Protein 4BZP (pdb70)

Organism: Mycobacterium tuberculosis (strain ATCC 25177 / H37Ra) (NCBI:txid419947)

B-factor: mean 14.11, std 8.34, range [4.04, 55.71]

InterPro domains:
  IPR000795 Translational (tr)-type GTP-binding domain [PF00009] (5-188)
  IPR000795 Translational (tr)-type GTP-binding domain [PR00315] (6-19)
  IPR000795 Translational (tr)-type GTP-binding domain [PR00315] (65-73)
  IPR000795 Translational (tr)-type GTP-binding domain [PR00315] (85-95)
  IPR000795 Translational (tr)-type GTP-binding domain [PR00315] (101-112)
  IPR000795 Translational (tr)-type GTP-binding domain [PR00315] (138-147)
  IPR000795 Translational (tr)-type GTP-binding domain [PS51722] (2-217)
  IPR002891 APS kinase [MF_00065] (441-614)
  IPR002891 APS kinase [TIGR00455] (441-609)
  IPR009000 Translation protein, beta-barrel domain superfamily [SSF50447] (220-308)
  IPR009001 Translation elongation factor EF1A/initiation factor IF2gamma, C-terminal [SSF50465] (311-415)
  IPR011779 Sulphate adenylyltransferase, large subunit [MF_00062] (1-443)
  IPR011779 Sulphate adenylyltransferase, large subunit [TIGR02034] (5-414)
  IPR027417 P-loop containing nucleoside triphosphate hydrolase [G3DSA:3.40.50.300] (2-214)
  IPR027417 P-loop containing nucleoside triphosphate hydrolase [G3DSA:3.40.50.300] (418-614)
  IPR027417 P-loop containing nucleoside triphosphate hydrolase [SSF52540] (4-204)
  IPR027417 P-loop containing nucleoside triphosphate hydrolase [SSF52540] (440-612)
  IPR031157 Tr-type G domain, conserved site [PS00301] (58-73)
  IPR041757 Sulfate adenylyltransferase subunit CysN, GTP-binding domain [cd04166] (6-212)
  IPR044138 Sulfate adenylyltransferase subunit CysN, Domain II [cd03695] (221-304)

Solvent-accessible surface area: 16723 Å² total; per-residue (Å²): 142,120,143,10,61,0,0,0,0,0,0,19,17,19,3,16,14,46,48,0,0,82,33,0,26,120,39,8,80,152,119,72,77,44,7,47,20,2,37,8,101,103,13,30,156,12,5,0,60,74,24,31,133,62,98,74,38,66,25,34,16,14,61,4,0,1,33,2,0,15,20,0,0,70,23,21,9,13,0,0,1,13,19,54,2,28,53,50,108,29,10,62,84,2,92,120,26,0,70,107,43,45,6,77,15,30,18,0,4,2,26,7,71,56,154,57,0,50,197,106,30,96,152,29,63,2,64,104,11,135,69,52,122,49,85,98,17,9,27,56,70,20,84,38,81,115,6,172,132,26,65,31,99,2,45,50,114,110,55,86,75,61,12,0,73,56,0,2,76,33,14,124,136,135,122,141,10,61,0,0,0,0,0,0,21,18,18,6,18,15,51,54,1,0,66,32,0,32,119,49,5,78,152,111,71,72,50,8,44,12,2,31,8,102,96,18,31,154,13,6,0,60,76,24,31,131,62,102,75,39,60,39,35,15,12,59,4,1,1,32,2,0,14,22,0,0,69,17,20,15,14,0,0,0,13,19,54,2,21,60,51,118,18,10,64,93,2,88,120,26,0,68,107,42,44,6,76,15,29,18,0,5,5,14,6,69,60,146,49,0,55,216,109,32,104,169,25,67,2,63,85,17,123,73,60,117,47,91,109,17,9,27,58,91,15,94,34,81,139,15,191,128,37,63,32,127,2,34,54,103,124,52,86,74,87,15,0,67,58,0,0,78,34,13,108,130

Sequence (346 aa):
PPRGKTVWFFTGLSGSGKSSSVAMMLVERRKLLEKGISSAYVLDGDNLRHGLNADLGFSMADRAENLRRLSHVATTLLLADCGHLVLVPAISSPLAEEHHRRALARKVHADAGIDFFEEVFCDTPLQQDCERRDPKGLYAKARAGEITHFTGIDSPYQRPKNPDLRRLTPDRRSIDEQQAQEEVIDLLESPPRGKTVWFFTGLSGSGKSSSSVAMMLVERRKLLEKGISSAYVLDGDNLRHGLNADLGFSMADRAENLRRLLSHVATTLLLADCGHLVLVPAISSPLAEEHHRRALARKVHADAGIDFFEEVFCDTPLQDCERRDPKKGLYAKARAGEITHFTGIDSPYQRPKNNPDLRLTPDRSIDEQAQEVIDLLES

Nearest PDB structures (foldseek):
  4bzx-assembly2_B  TM=9.838E-01  e=1.392E-32  Mycobacterium tuberculosis
  8i1n-assembly1_B  TM=9.711E-01  e=1.679E-21  Homo sapiens
  2ofx-assembly1_B  TM=9.666E-01  e=1.905E-21  Homo sapiens
  8i1m-assembly1_A-2  TM=9.660E-01  e=7.617E-21  Homo sapiens
  1xjq-assembly1_B  TM=9.766E-01  e=1.840E-20  Homo sapiens

Foldseek 3Di:
DDFAAEEAEAAAQQLCQVVLLVVLCVVCVVVVQAEDEQELVVCCVPVVVVADDDPVSVLVSLLVSLVVVLVVRRVRYHYRYRDNQQDPVSVVNSVVSQVVSVHHYFYEYSDEDPVVSLVPCVPCPNVCVVVVNDPCRDPPHPDRDGDPDGLYYHYPVDDSVRVSVVVVVSVVD/DPFAAEEAEAEAQQLCQVVLQVVLCVVCVVVVAAEDEDELVVCCVPVVVVADDDPVSVLVSLLVSLVVQLVVRRVRYYYRYRDNPQDPVSVVNSVVSNVVSVHHYFYEYSDEDPVVSLVPCVPCPNVCVVVVNDPCHEPPHPDGDDDPDGLYYHYPVDDSVVSNVVVVVSVVD

CATH classification: 3.40.50.300

Structure (mmCIF, N/CA/C/O backbone):
data_4BZP
#
_entry.id   4BZP
#
_cell.length_a   43.630
_cell.length_b   66.330
_cell.length_c   61.760
_cell.angle_alpha   90.00
_cell.angle_beta   103.59
_cell.angle_gamma   90.00
#
_symmetry.space_group_name_H-M   'P 1 21 1'
#
loop_
_entity.id
_entity.type
_entity.pdbx_description
1 polymer 'BIFUNCTIONAL ENZYME CYSN/CYSC'
2 non-polymer "ADENOSINE-5'-DIPHOSPHATE"
3 non-polymer 1,2-ETHANEDIOL
4 water water
#
loop_
_atom_site.group_PDB
_atom_site.id
_atom_site.type_symbol
_atom_site.label_atom_id
_atom_site.label_alt_id
_atom_site.label_comp_id
_atom_site.label_asym_id
_atom_site.label_entity_id
_atom_site.label_seq_id
_atom_site.pdbx_PDB_ins_code
_atom_site.Cartn_x
_atom_site.Cartn_y
_atom_site.Cartn_z
_atom_site.occupancy
_atom_site.B_iso_or_equiv
_atom_site.auth_seq_id
_atom_site.auth_comp_id
_atom_site.auth_asym_id
_atom_site.auth_atom_id
_atom_site.pdbx_PDB_model_num
ATOM 1 N N . PRO A 1 2 ? 11.718 -13.454 -4.112 1.00 42.38 440 PRO A N 1
ATOM 2 C CA . PRO A 1 2 ? 12.327 -13.112 -2.825 1.00 39.82 440 PRO A CA 1
ATOM 3 C C . PRO A 1 2 ? 11.709 -13.894 -1.666 1.00 36.93 440 PRO A C 1
ATOM 4 O O . PRO A 1 2 ? 10.528 -14.257 -1.734 1.00 39.11 440 PRO A O 1
ATOM 8 N N . PRO A 1 3 ? 12.496 -14.151 -0.612 1.00 32.40 441 PRO A N 1
ATOM 9 C CA . PRO A 1 3 ? 11.975 -14.877 0.550 1.00 28.99 441 PRO A CA 1
ATOM 10 C C . PRO A 1 3 ? 10.726 -14.209 1.188 1.00 25.38 441 PRO A C 1
ATOM 11 O O . PRO A 1 3 ? 10.604 -12.982 1.161 1.00 21.41 441 PRO A O 1
ATOM 15 N N . ARG A 1 4 ? 9.825 -15.037 1.710 1.00 21.29 442 ARG A N 1
ATOM 16 C CA . ARG A 1 4 ? 8.708 -14.569 2.525 1.00 20.38 442 ARG A CA 1
ATOM 17 C C . ARG A 1 4 ? 9.167 -13.687 3.671 1.00 17.41 442 ARG A C 1
ATOM 18 O O . ARG A 1 4 ? 10.200 -13.912 4.325 1.00 18.85 442 ARG A O 1
ATOM 26 N N . GLY A 1 5 ? 8.374 -12.643 3.884 1.00 12.87 443 GLY A N 1
ATOM 27 C CA . GLY A 1 5 ? 8.535 -11.778 5.030 1.00 10.78 443 GLY A CA 1
ATOM 28 C C . GLY A 1 5 ? 7.847 -12.366 6.272 1.00 9.90 443 GLY A C 1
ATOM 29 O O . GLY A 1 5 ? 7.537 -13.549 6.335 1.00 10.21 443 GLY A O 1
ATOM 30 N N . LYS A 1 6 ? 7.615 -11.510 7.214 1.00 8.71 444 LYS A N 1
ATOM 31 C CA . LYS A 1 6 ? 7.125 -11.878 8.531 1.00 8.33 444 LYS A CA 1
ATOM 32 C C . LYS A 1 6 ? 6.325 -10.717 9.026 1.00 7.54 444 LYS A C 1
ATOM 33 O O . LYS A 1 6 ? 6.471 -9.585 8.525 1.00 7.32 444 LYS A O 1
ATOM 39 N N . THR A 1 7 ? 5.530 -10.964 10.073 1.00 6.64 445 THR A N 1
ATOM 40 C CA . THR A 1 7 ? 4.737 -9.907 10.710 1.00 6.46 445 THR A CA 1
ATOM 41 C C . THR A 1 7 ? 5.007 -9.733 12.183 1.00 5.97 445 THR A C 1
ATOM 42 O O . THR A 1 7 ? 5.018 -10.707 12.937 1.00 6.04 445 THR A O 1
ATOM 46 N N . VAL A 1 8 ? 5.237 -8.480 12.593 1.00 5.64 446 VAL A N 1
ATOM 47 C CA . VAL A 1 8 ? 5.272 -8.100 13.977 1.00 6.27 446 VAL A CA 1
ATOM 48 C C . VAL A 1 8 ? 3.963 -7.410 14.321 1.00 5.79 446 VAL A C 1
ATOM 49 O O . VAL A 1 8 ? 3.660 -6.357 13.759 1.00 6.66 446 VAL A O 1
ATOM 53 N N . TRP A 1 9 ? 3.190 -7.989 15.221 1.00 5.88 447 TRP A N 1
ATOM 54 C CA . TRP A 1 9 ? 1.850 -7.532 15.602 1.00 6.11 447 TRP A CA 1
ATOM 55 C C . TRP A 1 9 ? 1.964 -6.945 16.977 1.00 6.22 447 TRP A C 1
ATOM 56 O O . TRP A 1 9 ? 2.123 -7.685 17.999 1.00 6.20 447 TRP A O 1
ATOM 67 N N A PHE A 1 10 ? 1.908 -5.628 17.080 0.50 5.84 448 PHE A N 1
ATOM 68 N N B PHE A 1 10 ? 1.982 -5.610 17.079 0.50 6.22 448 PHE A N 1
ATOM 69 C CA A PHE A 1 10 ? 1.925 -5.012 18.360 0.50 5.96 448 PHE A CA 1
ATOM 70 C CA B PHE A 1 10 ? 2.102 -4.935 18.352 0.50 6.65 448 PHE A CA 1
ATOM 71 C C A PHE A 1 10 ? 0.588 -5.137 19.060 0.50 6.25 448 PHE A C 1
ATOM 72 C C B PHE A 1 10 ? 0.698 -4.922 19.002 0.50 6.91 448 PHE A C 1
ATOM 73 O O A PHE A 1 10 ? -0.515 -5.452 18.513 0.50 6.37 448 PHE A O 1
ATOM 74 O O B PHE A 1 10 ? -0.357 -5.115 18.338 0.50 8.69 448 PHE A O 1
ATOM 89 N N . THR A 1 11 ? 0.669 -4.861 20.327 1.00 5.69 449 THR A N 1
ATOM 90 C CA . THR A 1 11 ? -0.569 -4.720 21.127 1.00 5.80 449 THR A CA 1
ATOM 91 C C . THR A 1 11 ? -0.205 -3.928 22.370 1.00 5.75 449 THR A C 1
ATOM 92 O O . THR A 1 11 ? 0.901 -4.029 22.881 1.00 5.83 449 THR A O 1
ATOM 96 N N . GLY A 1 12 ? -1.126 -3.115 22.834 1.00 4.97 450 GLY A N 1
ATOM 97 C CA . GLY A 1 12 ? -0.962 -2.293 24.017 1.00 5.03 450 GLY A CA 1
ATOM 98 C C . GLY A 1 12 ? -1.867 -1.091 23.980 1.00 4.86 450 GLY A C 1
ATOM 99 O O . GLY A 1 12 ? -2.388 -0.705 22.924 1.00 4.83 450 GLY A O 1
ATOM 100 N N . LEU A 1 13 ? -1.972 -0.428 25.124 1.00 5.49 451 LEU A N 1
ATOM 101 C CA . LEU A 1 13 ? -2.777 0.720 25.264 1.00 5.73 451 LEU A CA 1
ATOM 102 C C . LEU A 1 13 ? -2.406 1.854 24.320 1.00 5.58 451 LEU A C 1
ATOM 103 O O . LEU A 1 13 ? -1.270 1.968 23.867 1.00 5.13 451 LEU A O 1
ATOM 108 N N . SER A 1 14 ? -3.349 2.732 24.021 1.00 5.10 452 SER A N 1
ATOM 109 C CA . SER A 1 14 ? -3.034 3.978 23.335 1.00 5.44 452 SER A CA 1
ATOM 110 C C . SER A 1 14 ? -1.895 4.688 24.062 1.00 5.27 452 SER A C 1
ATOM 111 O O . SER A 1 14 ? -1.930 4.829 25.280 1.00 5.12 452 SER A O 1
ATOM 114 N N . GLY A 1 15 ? -0.866 5.074 23.327 1.00 5.32 453 GLY A N 1
ATOM 115 C CA . GLY A 1 15 ? 0.275 5.794 23.888 1.00 5.36 453 GLY A CA 1
ATOM 116 C C . GLY A 1 15 ? 1.309 4.908 24.550 1.00 5.19 453 GLY A C 1
ATOM 117 O O . GLY A 1 15 ? 2.236 5.453 25.151 1.00 5.63 453 GLY A O 1
ATOM 118 N N . SER A 1 16 ? 1.236 3.610 24.375 1.00 5.65 454 SER A N 1
ATOM 119 C CA . SER A 1 16 ? 2.230 2.712 24.943 1.00 6.07 454 SER A CA 1
ATOM 120 C C . SER A 1 16 ? 3.514 2.608 24.174 1.00 6.31 454 SER A C 1
ATOM 121 O O . SER A 1 16 ? 4.531 2.124 24.722 1.00 7.75 454 SER A O 1
ATOM 124 N N . GLY A 1 17 ? 3.500 3.103 22.938 1.00 6.13 455 GLY A N 1
ATOM 125 C CA . GLY A 1 17 ? 4.711 3.161 22.127 1.00 5.86 455 GLY A CA 1
ATOM 126 C C . GLY A 1 17 ? 4.720 2.312 20.886 1.00 6.02 455 GLY A C 1
ATOM 127 O O . GLY A 1 17 ? 5.765 2.159 20.265 1.00 5.99 455 GLY A O 1
ATOM 128 N N . LYS A 1 18 ? 3.610 1.703 20.500 1.00 5.19 456 LYS A N 1
ATOM 129 C CA . LYS A 1 18 ? 3.576 0.810 19.357 1.00 4.83 456 LYS A CA 1
ATOM 130 C C . LYS A 1 18 ? 4.028 1.454 18.068 1.00 5.03 456 LYS A C 1
ATOM 131 O O . LYS A 1 18 ? 4.896 0.902 17.367 1.00 5.59 456 LYS A O 1
ATOM 137 N N . SER A 1 19 ? 3.458 2.601 17.741 1.00 5.22 457 SER A N 1
ATOM 138 C CA A SER A 1 19 ? 3.826 3.256 16.484 0.50 5.13 457 SER A CA 1
ATOM 139 C CA B SER A 1 19 ? 3.818 3.279 16.495 0.50 5.69 457 SER A CA 1
ATOM 140 C C . SER A 1 19 ? 5.246 3.794 16.554 1.00 5.29 457 SER A C 1
ATOM 141 O O . SER A 1 19 ? 5.946 3.703 15.553 1.00 5.59 457 SER A O 1
ATOM 146 N N . SER A 1 20 ? 5.646 4.319 17.696 1.00 5.41 458 SER A N 1
ATOM 147 C CA . SER A 1 20 ? 7.026 4.846 17.785 1.00 5.97 458 SER A CA 1
ATOM 148 C C . SER A 1 20 ? 8.013 3.729 17.537 1.00 5.45 458 SER A C 1
ATOM 149 O O . SER A 1 20 ? 8.972 3.902 16.790 1.00 5.84 458 SER A O 1
ATOM 152 N N . VAL A 1 21 ? 7.815 2.564 18.155 1.00 5.24 459 VAL A N 1
ATOM 153 C CA . VAL A 1 21 ? 8.692 1.444 17.931 1.00 5.32 459 VAL A CA 1
ATOM 154 C C . VAL A 1 21 ? 8.615 0.929 16.514 1.00 5.39 459 VAL A C 1
ATOM 155 O O . VAL A 1 21 ? 9.613 0.689 15.850 1.00 5.57 459 VAL A O 1
ATOM 159 N N . ALA A 1 22 ? 7.417 0.756 15.986 1.00 5.22 460 ALA A N 1
ATOM 160 C CA . ALA A 1 22 ? 7.237 0.249 14.636 1.00 5.76 460 ALA A CA 1
ATOM 161 C C . ALA A 1 22 ? 7.955 1.118 13.625 1.00 6.14 460 ALA A C 1
ATOM 162 O O . ALA A 1 22 ? 8.623 0.602 12.747 1.00 6.67 460 ALA A O 1
ATOM 164 N N . MET A 1 23 ? 7.778 2.430 13.741 1.00 6.59 461 MET A N 1
ATOM 165 C CA A MET A 1 23 ? 8.372 3.369 12.782 0.50 7.11 461 MET A CA 1
ATOM 166 C CA B MET A 1 23 ? 8.379 3.355 12.772 0.50 7.14 461 MET A CA 1
ATOM 167 C C . MET A 1 23 ? 9.893 3.317 12.838 1.00 6.90 461 MET A C 1
ATOM 168 O O . MET A 1 23 ? 10.530 3.423 11.807 1.00 6.79 461 MET A O 1
ATOM 177 N N . LEU A 1 24 ? 10.462 3.193 14.039 1.00 6.23 462 LEU A N 1
ATOM 178 C CA . LEU A 1 24 ? 11.906 3.169 14.159 1.00 6.76 462 LEU A CA 1
ATOM 179 C C . LEU A 1 24 ? 12.466 1.852 13.671 1.00 6.82 462 LEU A C 1
ATOM 180 O O . LEU A 1 24 ? 13.502 1.801 13.009 1.00 6.75 462 LEU A O 1
ATOM 185 N N . VAL A 1 25 ? 11.795 0.744 13.930 1.00 6.49 463 VAL A N 1
ATOM 186 C CA . VAL A 1 25 ? 12.197 -0.526 13.347 1.00 6.37 463 VAL A CA 1
ATOM 187 C C . VAL A 1 25 ? 12.151 -0.444 11.827 1.00 7.00 463 VAL A C 1
ATOM 188 O O . VAL A 1 25 ? 13.088 -0.884 11.160 1.00 7.84 463 VAL A O 1
ATOM 192 N N . GLU A 1 26 ? 11.108 0.148 11.285 1.00 7.15 464 GLU A N 1
ATOM 193 C CA . GLU A 1 26 ? 11.039 0.292 9.823 1.00 7.96 464 GLU A CA 1
ATOM 194 C C . GLU A 1 26 ? 12.254 1.050 9.321 1.00 9.23 464 GLU A C 1
ATOM 195 O O . GLU A 1 26 ? 12.854 0.606 8.340 1.00 9.05 464 GLU A O 1
ATOM 201 N N . ARG A 1 27 ? 12.590 2.171 9.939 1.00 9.41 465 ARG A N 1
ATOM 202 C CA A ARG A 1 27 ? 13.741 2.968 9.491 0.50 10.05 465 ARG A CA 1
ATOM 203 C CA B ARG A 1 27 ? 13.749 2.945 9.470 0.50 10.48 465 ARG A CA 1
ATOM 204 C C . ARG A 1 27 ? 15.014 2.166 9.604 1.00 10.43 465 ARG A C 1
ATOM 205 O O . ARG A 1 27 ? 15.855 2.190 8.670 1.00 11.76 465 ARG A O 1
ATOM 220 N N . LYS A 1 28 ? 15.224 1.508 10.743 1.00 9.08 466 LYS A N 1
ATOM 221 C CA . LYS A 1 28 ? 16.463 0.725 10.940 1.00 9.75 466 LYS A CA 1
ATOM 222 C C . LYS A 1 28 ? 16.612 -0.329 9.871 1.00 10.98 466 LYS A C 1
ATOM 223 O O . LYS A 1 28 ? 17.721 -0.552 9.344 1.00 12.41 466 LYS A O 1
ATOM 229 N N . LEU A 1 29 ? 15.534 -1.003 9.503 1.00 10.51 467 LEU A N 1
ATOM 230 C CA . LEU A 1 29 ? 15.565 -2.056 8.484 1.00 11.36 467 LEU A CA 1
ATOM 231 C C . LEU A 1 29 ? 15.736 -1.486 7.084 1.00 12.95 467 LEU A C 1
ATOM 232 O O . LEU A 1 29 ? 16.525 -2.024 6.284 1.00 14.17 467 LEU A O 1
ATOM 237 N N . LEU A 1 30 ? 15.044 -0.421 6.771 1.00 14.27 468 LEU A N 1
ATOM 238 C CA . LEU A 1 30 ? 15.184 0.231 5.449 1.00 16.70 468 LEU A CA 1
ATOM 239 C C . LEU A 1 30 ? 16.601 0.778 5.281 1.00 19.00 468 LEU A C 1
ATOM 240 O O . LEU A 1 30 ? 17.139 0.664 4.147 1.00 20.67 468 LEU A O 1
ATOM 245 N N . GLU A 1 31 ? 17.254 1.267 6.346 1.00 19.49 469 GLU A N 1
ATOM 246 C CA . GLU A 1 31 ? 18.681 1.689 6.275 1.00 21.12 469 GLU A CA 1
ATOM 247 C C . GLU A 1 31 ? 19.581 0.524 5.793 1.00 20.97 469 GLU A C 1
ATOM 248 O O . GLU A 1 31 ? 20.635 0.768 5.162 1.00 24.18 469 GLU A O 1
ATOM 254 N N . LYS A 1 32 ? 19.230 -0.708 6.124 1.00 19.73 470 LYS A N 1
ATOM 255 C CA . LYS A 1 32 ? 19.951 -1.931 5.697 1.00 20.84 470 LYS A CA 1
ATOM 256 C C . LYS A 1 32 ? 19.438 -2.535 4.379 1.00 19.35 470 LYS A C 1
ATOM 257 O O . LYS A 1 32 ? 19.853 -3.614 4.010 1.00 26.01 470 LYS A O 1
ATOM 263 N N . GLY A 1 33 ? 18.520 -1.850 3.723 1.00 19.30 471 GLY A N 1
ATOM 264 C CA . GLY A 1 33 ? 17.954 -2.360 2.453 1.00 18.66 471 GLY A CA 1
ATOM 265 C C . GLY A 1 33 ? 16.961 -3.509 2.657 1.00 19.58 471 GLY A C 1
ATOM 266 O O . GLY A 1 33 ? 16.698 -4.282 1.717 1.00 19.12 471 GLY A O 1
ATOM 267 N N . ILE A 1 34 ? 16.388 -3.666 3.870 1.00 15.80 472 ILE A N 1
ATOM 268 C CA . ILE A 1 34 ? 15.446 -4.746 4.142 1.00 15.16 472 ILE A CA 1
ATOM 269 C C . ILE A 1 34 ? 14.083 -4.089 4.029 1.00 13.51 472 ILE A C 1
ATOM 270 O O . ILE A 1 34 ? 13.857 -3.024 4.612 1.00 14.12 472 ILE A O 1
ATOM 275 N N A SER A 1 35 ? 13.209 -4.716 3.265 0.50 13.05 473 SER A N 1
ATOM 276 N N B SER A 1 35 ? 13.168 -4.729 3.296 0.50 13.30 473 SER A N 1
ATOM 277 C CA A SER A 1 35 ? 11.919 -4.171 2.992 0.50 12.43 473 SER A CA 1
ATOM 278 C CA B SER A 1 35 ? 11.851 -4.174 2.923 0.50 12.73 473 SER A CA 1
ATOM 279 C C A SER A 1 35 ? 11.112 -4.330 4.280 0.50 11.75 473 SER A C 1
ATOM 280 C C B SER A 1 35 ? 10.722 -4.189 3.985 0.50 12.25 473 SER A C 1
ATOM 281 O O A SER A 1 35 ? 10.996 -5.423 4.804 0.50 9.90 473 SER A O 1
ATOM 282 O O B SER A 1 35 ? 9.776 -4.961 3.918 0.50 12.08 473 SER A O 1
ATOM 287 N N . ALA A 1 36 ? 10.732 -3.207 4.838 1.00 12.36 474 ALA A N 1
ATOM 288 C CA . ALA A 1 36 ? 9.808 -3.175 5.982 1.00 11.15 474 ALA A CA 1
ATOM 289 C C . ALA A 1 36 ? 8.707 -2.221 5.670 1.00 11.42 474 ALA A C 1
ATOM 290 O O . ALA A 1 36 ? 8.888 -1.284 4.869 1.00 12.76 474 ALA A O 1
ATOM 292 N N . TYR A 1 37 ? 7.561 -2.433 6.302 1.00 9.65 475 TYR A N 1
ATOM 293 C CA . TYR A 1 37 ? 6.395 -1.624 6.050 1.00 10.04 475 TYR A CA 1
ATOM 294 C C . TYR A 1 37 ? 5.534 -1.561 7.275 1.00 8.59 475 TYR A C 1
ATOM 295 O O . TYR A 1 37 ? 5.175 -2.597 7.822 1.00 8.30 475 TYR A O 1
ATOM 304 N N . VAL A 1 38 ? 5.175 -0.350 7.657 1.00 7.42 476 VAL A N 1
ATOM 305 C CA . VAL A 1 38 ? 4.290 -0.118 8.794 1.00 7.36 476 VAL A CA 1
ATOM 306 C C . VAL A 1 38 ? 2.882 -0.059 8.284 1.00 8.37 476 VAL A C 1
ATOM 307 O O . VAL A 1 38 ? 2.528 0.845 7.498 1.00 9.56 476 VAL A O 1
ATOM 311 N N . LEU A 1 39 ? 2.080 -1.040 8.665 1.00 8.62 477 LEU A N 1
ATOM 312 C CA . LEU A 1 39 ? 0.702 -1.180 8.270 1.00 8.85 477 LEU A CA 1
ATOM 313 C C . LEU A 1 39 ? -0.183 -0.707 9.400 1.00 10.46 477 LEU A C 1
ATOM 314 O O . LEU A 1 39 ? -0.368 -1.401 10.413 1.00 11.97 477 LEU A O 1
ATOM 319 N N . ASP A 1 40 ? -0.685 0.503 9.218 1.00 14.67 478 ASP A N 1
ATOM 320 C CA . ASP A 1 40 ? -1.446 1.163 10.296 1.00 17.41 478 ASP A CA 1
ATOM 321 C C . ASP A 1 40 ? -2.905 1.265 9.831 1.00 17.11 478 ASP A C 1
ATOM 322 O O . ASP A 1 40 ? -3.207 1.831 8.774 1.00 17.19 478 ASP A O 1
ATOM 327 N N . GLY A 1 41 ? -3.761 0.678 10.642 1.00 17.13 479 GLY A N 1
ATOM 328 C CA . GLY A 1 41 ? -5.211 0.701 10.411 1.00 17.97 479 GLY A CA 1
ATOM 329 C C . GLY A 1 41 ? -5.782 2.104 10.242 1.00 19.49 479 GLY A C 1
ATOM 330 O O . GLY A 1 41 ? -6.748 2.303 9.497 1.00 18.92 479 GLY A O 1
ATOM 331 N N . ASP A 1 42 ? -5.225 3.093 10.928 1.00 20.60 480 ASP A N 1
ATOM 332 C CA . ASP A 1 42 ? -5.758 4.449 10.788 1.00 22.70 480 ASP A CA 1
ATOM 333 C C . ASP A 1 42 ? -5.635 4.912 9.335 1.00 23.23 480 ASP A C 1
ATOM 334 O O . ASP A 1 42 ? -6.603 5.492 8.793 1.00 25.18 480 ASP A O 1
ATOM 339 N N . ASN A 1 43 ? -4.506 4.580 8.695 1.00 20.94 481 ASN A N 1
ATOM 340 C CA . ASN A 1 43 ? -4.260 4.850 7.282 1.00 22.96 481 ASN A CA 1
ATOM 341 C C . ASN A 1 43 ? -5.272 4.079 6.377 1.00 21.45 481 ASN A C 1
ATOM 342 O O . ASN A 1 43 ? -5.866 4.642 5.469 1.00 26.02 481 ASN A O 1
ATOM 347 N N . LEU A 1 44 ? -5.519 2.843 6.703 1.00 20.26 482 LEU A N 1
ATOM 348 C CA . LEU A 1 44 ? -6.393 1.972 5.872 1.00 19.57 482 LEU A CA 1
ATOM 349 C C . LEU A 1 44 ? -7.862 2.359 5.963 1.00 19.52 482 LEU A C 1
ATOM 350 O O . LEU A 1 44 ? -8.639 2.147 5.060 1.00 17.10 482 LEU A O 1
ATOM 355 N N .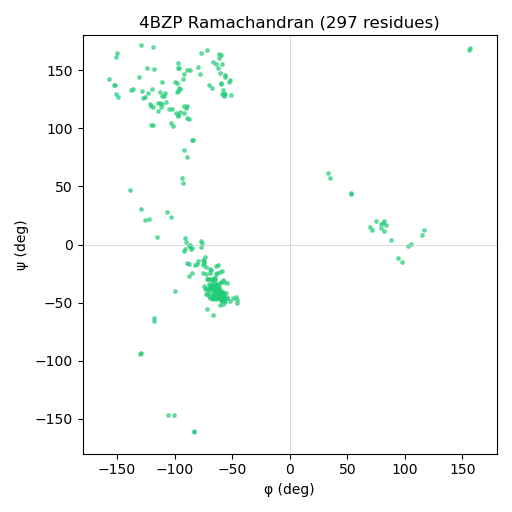 ARG A 1 45 ? -8.260 2.909 7.093 1.00 17.62 483 ARG A N 1
ATOM 356 C CA . ARG A 1 45 ? -9.668 3.309 7.236 1.00 18.19 483 ARG A CA 1
ATOM 357 C C . ARG A 1 45 ? -10.115 4.385 6.239 1.00 17.77 483 ARG A C 1
ATOM 358 O O . ARG A 1 45 ? -11.311 4.551 6.033 1.00 18.22 483 ARG A O 1
ATOM 366 N N . HIS A 1 46 ? -9.188 5.086 5.630 1.00 23.31 484 HIS A N 1
ATOM 367 C CA . HIS A 1 46 ? -9.540 6.120 4.656 1.00 25.23 484 HIS A CA 1
ATOM 368 C C . HIS A 1 46 ? -9.822 5.527 3.239 1.00 21.38 484 HIS A C 1
ATOM 369 O O . HIS A 1 46 ? -10.434 6.161 2.392 1.00 21.38 484 HIS A O 1
ATOM 376 N N . GLY A 1 47 ? -9.358 4.305 3.029 1.00 17.24 485 GLY A N 1
ATOM 377 C CA . GLY A 1 47 ? -9.383 3.648 1.694 1.00 13.72 485 GLY A CA 1
ATOM 378 C C . GLY A 1 47 ? -10.009 2.271 1.795 1.00 10.41 485 GLY A C 1
ATOM 379 O O . GLY A 1 47 ? -11.221 2.133 1.789 1.00 10.32 485 GLY A O 1
ATOM 380 N N . LEU A 1 48 ? -9.186 1.260 1.975 1.00 10.27 486 LEU A N 1
ATOM 381 C CA . LEU A 1 48 ? -9.642 -0.126 2.050 1.00 10.07 486 LEU A CA 1
ATOM 382 C C . LEU A 1 48 ? -10.799 -0.306 3.004 1.00 10.14 486 LEU A C 1
ATOM 383 O O . LEU A 1 48 ? -11.771 -0.964 2.679 1.00 11.06 486 LEU A O 1
ATOM 388 N N . ASN A 1 49 ? -10.642 0.306 4.179 1.00 10.80 487 ASN A N 1
ATOM 389 C CA . ASN A 1 49 ? -11.585 0.136 5.246 1.00 12.45 487 ASN A CA 1
ATOM 390 C C . ASN A 1 49 ? -12.540 1.291 5.444 1.00 14.21 487 ASN A C 1
ATOM 391 O O . ASN A 1 49 ? -13.124 1.444 6.536 1.00 14.78 487 ASN A O 1
ATOM 396 N N . ALA A 1 50 ? -12.747 2.073 4.403 1.00 14.32 488 ALA A N 1
ATOM 397 C CA . ALA A 1 50 ? -13.702 3.177 4.438 1.00 14.20 488 ALA A CA 1
ATOM 398 C C . ALA A 1 50 ? -15.123 2.774 4.742 1.00 15.17 488 ALA A C 1
ATOM 399 O O . ALA A 1 50 ? -15.907 3.639 5.151 1.00 17.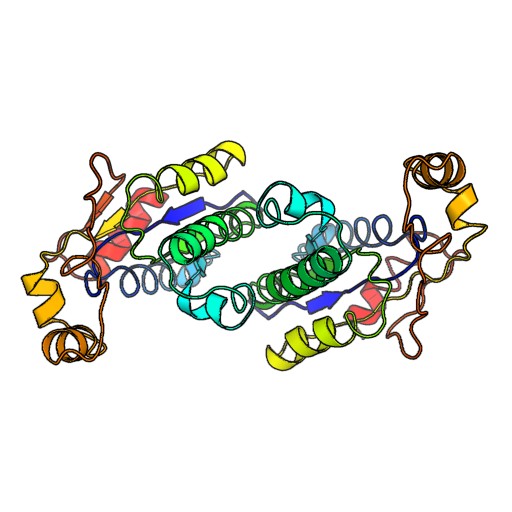38 488 ALA A O 1
ATOM 401 N N . ASP A 1 51 ? -15.497 1.537 4.498 1.00 13.74 489 ASP A N 1
ATOM 402 C CA . ASP A 1 51 ? -16.834 1.053 4.778 1.00 14.58 489 ASP A CA 1
ATOM 403 C C . ASP A 1 51 ? -17.080 0.827 6.272 1.00 16.31 489 ASP A C 1
ATOM 404 O O . ASP A 1 51 ? -18.246 0.673 6.683 1.00 18.89 489 ASP A O 1
ATOM 409 N N . LEU A 1 52 ? -16.026 0.762 7.077 1.00 15.24 490 LEU A N 1
ATOM 410 C CA . LEU A 1 52 ? -16.175 0.422 8.502 1.00 16.27 490 LEU A CA 1
ATOM 411 C C . LEU A 1 52 ? -16.340 1.657 9.361 1.00 15.96 490 LEU A C 1
ATOM 412 O O . LEU A 1 52 ? -15.706 2.688 9.149 1.00 18.69 490 LEU A O 1
ATOM 417 N N . GLY A 1 53 ? -17.131 1.480 10.414 1.00 16.27 491 GLY A N 1
ATOM 418 C CA . GLY A 1 53 ? -17.176 2.473 11.500 1.00 17.90 491 GLY A CA 1
ATOM 419 C C . GLY A 1 53 ? -16.446 1.948 12.719 1.00 20.20 491 GLY A C 1
ATOM 420 O O . GLY A 1 53 ? -15.460 1.197 12.606 1.00 19.29 491 GLY A O 1
ATOM 421 N N . PHE A 1 54 ? -16.935 2.325 13.908 1.00 19.50 492 PHE A N 1
ATOM 422 C CA . PHE A 1 54 ? -16.270 2.021 15.157 1.00 19.18 492 PHE A CA 1
ATOM 423 C C . PHE A 1 54 ? -17.103 1.223 16.154 1.00 18.11 492 PHE A C 1
ATOM 424 O O . PHE A 1 54 ? -16.774 1.155 17.361 1.00 18.75 492 PHE A O 1
ATOM 432 N N . SER A 1 55 ? -18.117 0.518 15.669 1.00 16.43 493 SER A N 1
ATOM 433 C CA . SER A 1 55 ? -18.800 -0.444 16.482 1.00 15.92 493 SER A CA 1
ATOM 434 C C . SER A 1 55 ? -17.805 -1.531 16.921 1.00 17.27 493 SER A C 1
ATOM 435 O O . SER A 1 55 ? -16.727 -1.650 16.300 1.00 14.35 493 SER A O 1
ATOM 438 N N . MET A 1 56 ? -18.114 -2.339 17.910 1.00 16.75 494 MET A N 1
ATOM 439 C CA . MET A 1 56 ? -17.221 -3.405 18.311 1.00 19.04 494 MET A CA 1
ATOM 440 C C . MET A 1 56 ? -16.944 -4.377 17.174 1.00 17.22 494 MET A C 1
ATOM 441 O O . MET A 1 56 ? -15.797 -4.838 16.986 1.00 13.63 494 MET A O 1
ATOM 446 N N . ALA A 1 57 ? -17.977 -4.724 16.426 1.00 15.96 495 ALA A N 1
ATOM 447 C CA . ALA A 1 57 ? -17.839 -5.613 15.275 1.00 15.48 495 ALA A CA 1
ATOM 448 C C . ALA A 1 57 ? -16.966 -5.020 14.208 1.00 14.61 495 ALA A C 1
ATOM 449 O O . ALA A 1 57 ? -16.086 -5.748 13.645 1.00 15.00 495 ALA A O 1
ATOM 451 N N . ASP A 1 58 ? -17.104 -3.730 13.959 1.00 15.09 496 ASP A N 1
ATOM 452 C CA . ASP A 1 58 ? -16.311 -3.056 12.966 1.00 14.32 496 ASP A CA 1
ATOM 453 C C . ASP A 1 58 ? -14.867 -2.965 13.442 1.00 13.92 496 ASP A C 1
ATOM 454 O O . ASP A 1 58 ? -13.943 -3.089 12.632 1.00 13.81 496 ASP A O 1
ATOM 459 N N . ARG A 1 59 ? -14.631 -2.782 14.743 1.00 12.63 497 ARG A N 1
ATOM 460 C CA . ARG A 1 59 ? -13.254 -2.783 15.221 1.00 12.11 497 ARG A CA 1
ATOM 461 C C . ARG A 1 59 ? -12.590 -4.167 15.063 1.00 11.86 497 ARG A C 1
ATOM 462 O O . ARG A 1 59 ? -11.403 -4.250 14.704 1.00 9.55 497 ARG A O 1
ATOM 470 N N . ALA A 1 60 ? -13.311 -5.247 15.292 1.00 9.64 498 ALA A N 1
ATOM 471 C CA . ALA A 1 60 ? -12.844 -6.583 15.095 1.00 9.46 498 ALA A CA 1
ATOM 472 C C . ALA A 1 60 ? -12.564 -6.851 13.608 1.00 9.78 498 ALA A C 1
ATOM 473 O O . ALA A 1 60 ? -11.545 -7.458 13.247 1.00 10.17 498 ALA A O 1
ATOM 475 N N . GLU A 1 61 ? -13.448 -6.380 12.741 1.00 9.56 499 GLU A N 1
ATOM 476 C CA . GLU A 1 61 ? -13.296 -6.606 11.298 1.00 10.59 499 GLU A CA 1
ATOM 477 C C . GLU A 1 61 ? -12.110 -5.811 10.769 1.00 10.57 499 GLU A C 1
ATOM 478 O O . GLU A 1 61 ? -11.420 -6.307 9.888 1.00 11.33 499 GLU A O 1
ATOM 484 N N . ASN A 1 62 ? -11.861 -4.611 11.260 1.00 10.03 500 ASN A N 1
ATOM 485 C CA . ASN A 1 62 ? -10.676 -3.850 10.935 1.00 10.35 500 ASN A CA 1
ATOM 486 C C . ASN A 1 62 ? -9.428 -4.696 11.173 1.00 9.06 500 ASN A C 1
ATOM 487 O O . ASN A 1 62 ? -8.568 -4.795 10.293 1.00 10.15 500 ASN A O 1
ATOM 492 N N . LEU A 1 63 ? -9.327 -5.336 12.327 1.00 8.16 501 LEU A N 1
ATOM 493 C CA . LEU A 1 63 ? -8.189 -6.143 12.678 1.00 8.23 501 LEU A CA 1
ATOM 494 C C . LEU A 1 63 ? -8.153 -7.377 11.819 1.00 7.68 501 LEU A C 1
ATOM 495 O O . LEU A 1 63 ? -7.039 -7.773 11.404 1.00 7.36 501 LEU A O 1
ATOM 500 N N . ARG A 1 64 ? -9.277 -8.026 11.555 1.00 8.22 502 ARG A N 1
ATOM 501 C CA . ARG A 1 64 ? -9.285 -9.195 10.687 1.00 8.02 502 ARG A CA 1
ATOM 502 C C . ARG A 1 64 ? -8.703 -8.844 9.314 1.00 7.97 502 ARG A C 1
ATOM 503 O O . ARG A 1 64 ? -7.859 -9.546 8.774 1.00 7.27 502 ARG A O 1
ATOM 511 N N . ARG A 1 65 ? -9.164 -7.734 8.746 1.00 8.94 503 ARG A N 1
ATOM 512 C CA . ARG A 1 65 ? -8.684 -7.353 7.431 1.00 9.79 503 ARG A CA 1
ATOM 513 C C . ARG A 1 65 ? -7.201 -7.002 7.521 1.00 9.25 503 ARG A C 1
ATOM 514 O O . ARG A 1 65 ? -6.422 -7.359 6.594 1.00 10.22 503 ARG A O 1
ATOM 522 N N . LEU A 1 66 ? -6.775 -6.268 8.544 1.00 9.35 504 LEU A N 1
ATOM 523 C CA . LEU A 1 66 ? -5.373 -5.935 8.717 1.00 9.59 504 LEU A CA 1
ATOM 524 C C . LEU A 1 66 ? -4.554 -7.238 8.732 1.00 7.78 504 LEU A C 1
ATOM 525 O O . LEU A 1 66 ? -3.433 -7.286 8.154 1.00 7.87 504 LEU A O 1
ATOM 530 N N . SER A 1 67 ? -5.017 -8.276 9.400 1.00 7.19 505 SER A N 1
ATOM 531 C CA . SER A 1 67 ? -4.249 -9.505 9.425 1.00 7.40 505 SER A CA 1
ATOM 532 C C . SER A 1 67 ? -4.039 -10.118 8.037 1.00 7.10 505 SER A C 1
ATOM 533 O O . SER A 1 67 ? -2.956 -10.617 7.760 1.00 6.72 505 SER A O 1
ATOM 536 N N . HIS A 1 68 ? -5.026 -10.035 7.165 1.00 6.87 506 HIS A N 1
ATOM 537 C CA . HIS A 1 68 ? -4.895 -10.532 5.797 1.00 7.26 506 HIS A CA 1
ATOM 538 C C . HIS A 1 68 ? -4.035 -9.638 4.921 1.00 7.12 506 HIS A C 1
ATOM 539 O O . HIS A 1 68 ? -3.255 -10.133 4.102 1.00 7.83 506 HIS A O 1
ATOM 546 N N . VAL A 1 69 ? -4.101 -8.321 5.105 1.00 7.50 507 VAL A N 1
ATOM 547 C CA . VAL A 1 69 ? -3.221 -7.425 4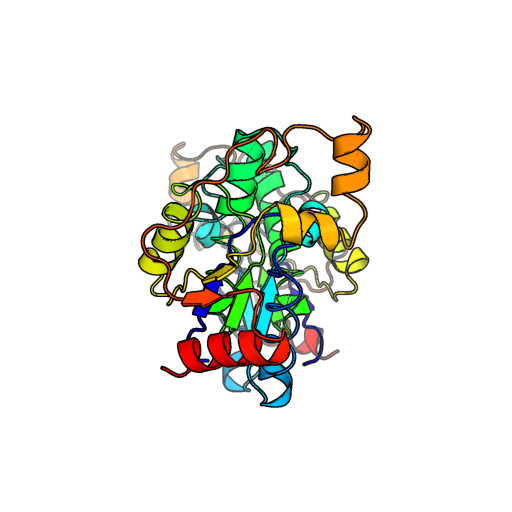.368 1.00 7.81 507 VAL A CA 1
ATOM 548 C C . VAL A 1 69 ? -1.796 -7.679 4.795 1.00 7.50 507 VAL A C 1
ATOM 549 O O . VAL A 1 69 ? -0.894 -7.737 3.967 1.00 7.54 507 VAL A O 1
ATOM 553 N N . ALA A 1 70 ? -1.575 -7.861 6.095 1.00 7.08 508 ALA A N 1
ATOM 554 C CA . ALA A 1 70 ? -0.226 -8.180 6.541 1.00 7.12 508 ALA A CA 1
ATOM 555 C C . ALA A 1 70 ? 0.290 -9.468 5.937 1.00 8.18 508 ALA A C 1
ATOM 556 O O . ALA A 1 70 ? 1.476 -9.524 5.553 1.00 7.61 508 ALA A O 1
ATOM 558 N N . THR A 1 71 ? -0.532 -10.502 5.850 1.00 8.78 509 THR A N 1
ATOM 559 C CA A THR A 1 71 ? -0.036 -11.785 5.282 0.50 9.79 509 THR A CA 1
ATOM 560 C CA B THR A 1 71 ? -0.089 -11.780 5.324 0.50 10.37 509 THR A CA 1
ATOM 561 C C . THR A 1 71 ? 0.259 -11.601 3.845 1.00 10.22 509 THR A C 1
ATOM 562 O O . THR A 1 71 ? 1.256 -12.168 3.339 1.00 11.14 509 THR A O 1
ATOM 569 N N . LEU A 1 72 ? -0.528 -10.814 3.137 1.00 10.43 510 LEU A N 1
ATOM 570 C CA A LEU A 1 72 ? -0.271 -10.525 1.714 0.50 11.13 510 LEU A CA 1
ATOM 571 C CA B LEU A 1 72 ? -0.268 -10.493 1.707 0.50 12.01 510 LEU A CA 1
ATOM 572 C C . LEU A 1 72 ? 1.057 -9.800 1.522 1.00 11.59 510 LEU A C 1
ATOM 573 O O . LEU A 1 72 ? 1.891 -10.195 0.674 1.00 13.16 510 LEU A O 1
ATOM 582 N N . LEU A 1 73 ? 1.295 -8.762 2.318 1.00 9.76 511 LEU A N 1
ATOM 583 C CA . LEU A 1 73 ? 2.536 -8.017 2.193 1.00 9.87 511 LEU A CA 1
ATOM 584 C C . LEU A 1 73 ? 3.711 -8.908 2.558 1.00 8.87 511 LEU A C 1
ATOM 585 O O . LEU A 1 73 ? 4.778 -8.804 1.963 1.00 9.11 511 LEU A O 1
ATOM 590 N N . ALA A 1 74 ? 3.568 -9.727 3.578 1.00 8.56 512 ALA A N 1
ATOM 591 C CA . ALA A 1 74 ? 4.640 -10.654 3.949 1.00 9.85 512 ALA A CA 1
ATOM 592 C C . ALA A 1 74 ? 4.927 -11.637 2.866 1.00 12.68 512 ALA A C 1
ATOM 593 O O . ALA A 1 74 ? 6.082 -11.943 2.567 1.00 12.98 512 ALA A O 1
ATOM 595 N N . ASP A 1 75 ? 3.911 -12.140 2.236 1.00 14.58 513 ASP A N 1
ATOM 596 C CA . ASP A 1 75 ? 4.122 -13.098 1.159 1.00 19.82 513 ASP A CA 1
ATOM 597 C C . ASP A 1 75 ? 4.846 -12.410 -0.025 1.00 20.58 513 ASP A C 1
ATOM 598 O O . ASP A 1 75 ? 5.617 -13.094 -0.726 1.00 27.66 513 ASP A O 1
ATOM 603 N N . CYS A 1 76 ? 4.667 -11.099 -0.218 1.00 19.40 514 CYS A N 1
ATOM 604 C CA . CYS A 1 76 ? 5.394 -10.246 -1.168 1.00 19.03 514 CYS A CA 1
ATOM 605 C C . CYS A 1 76 ? 6.831 -9.848 -0.697 1.00 16.77 514 CYS A C 1
ATOM 606 O O . CYS A 1 76 ? 7.476 -9.025 -1.320 1.00 17.43 514 CYS A O 1
ATOM 609 N N . GLY A 1 77 ? 7.259 -10.364 0.459 1.00 13.07 515 GLY A N 1
ATOM 610 C CA . GLY A 1 77 ? 8.623 -10.222 0.924 1.00 12.05 515 GLY A CA 1
ATOM 611 C C . GLY A 1 77 ? 8.878 -9.191 2.016 1.00 11.28 515 GLY A C 1
ATOM 612 O O . GLY A 1 77 ? 10.030 -8.979 2.435 1.00 13.89 515 GLY A O 1
ATOM 613 N N . HIS A 1 78 ? 7.855 -8.479 2.454 1.00 9.61 516 HIS A N 1
ATOM 614 C CA . HIS A 1 78 ? 8.042 -7.407 3.410 1.00 9.03 516 HIS A CA 1
ATOM 615 C C . HIS A 1 78 ? 8.015 -7.865 4.873 1.00 8.02 516 HIS A C 1
ATOM 616 O O . HIS A 1 78 ? 7.304 -8.811 5.202 1.00 8.18 516 HIS A O 1
ATOM 623 N N . LEU A 1 79 ? 8.758 -7.126 5.692 1.00 7.51 517 LEU A N 1
ATOM 624 C CA . LEU A 1 79 ? 8.693 -7.227 7.124 1.00 7.47 517 LEU A CA 1
ATOM 625 C C . LEU A 1 79 ? 7.616 -6.247 7.539 1.00 6.96 517 LEU A C 1
ATOM 626 O O . LEU A 1 79 ? 7.793 -5.045 7.433 1.00 7.64 517 LEU A O 1
ATOM 631 N N . VAL A 1 80 ? 6.477 -6.777 7.969 1.00 6.13 518 VAL A N 1
ATOM 632 C CA . VAL A 1 80 ? 5.274 -5.981 8.245 1.00 5.99 518 VAL A CA 1
ATOM 633 C C . VAL A 1 80 ? 5.178 -5.663 9.736 1.00 5.76 518 VAL A C 1
ATOM 634 O O . VAL A 1 80 ? 5.334 -6.565 10.548 1.00 6.45 518 VAL A O 1
ATOM 638 N N . LEU A 1 81 ? 4.929 -4.422 10.063 1.00 5.76 519 LEU A N 1
ATOM 639 C CA . LEU A 1 81 ? 4.852 -3.943 11.453 1.00 6.09 519 LEU A CA 1
ATOM 640 C C . LEU A 1 81 ? 3.477 -3.377 11.648 1.00 5.76 519 LEU A C 1
ATOM 641 O O . LEU A 1 81 ? 3.090 -2.428 10.915 1.00 6.14 519 LEU A O 1
ATOM 646 N N . VAL A 1 82 ? 2.693 -3.929 12.570 1.00 5.52 520 VAL A N 1
ATOM 647 C CA . VAL A 1 82 ? 1.275 -3.543 12.739 1.00 5.82 520 VAL A CA 1
ATOM 648 C C . VAL A 1 82 ? 1.089 -2.974 14.123 1.00 6.16 520 VAL A C 1
ATOM 649 O O . VAL A 1 82 ? 1.006 -3.721 15.122 1.00 6.14 520 VAL A O 1
ATOM 653 N N . PRO A 1 83 ? 0.992 -1.627 14.223 1.00 6.08 521 PRO A N 1
ATOM 654 C CA . PRO A 1 83 ? 0.858 -1.010 15.537 1.00 6.56 521 PRO A CA 1
ATOM 655 C C . PRO A 1 83 ? -0.555 -0.742 16.009 1.00 7.87 521 PRO A C 1
ATOM 656 O O . PRO A 1 83 ? -0.826 0.384 16.541 1.00 10.30 521 PRO A O 1
ATOM 660 N N . ALA A 1 84 ? -1.361 -1.774 16.074 1.00 7.94 522 ALA A N 1
ATOM 661 C CA . ALA A 1 84 ? -2.760 -1.641 16.513 1.00 7.92 522 ALA A CA 1
ATOM 662 C C . ALA A 1 84 ? -2.893 -1.966 17.983 1.00 7.52 522 ALA A C 1
ATOM 663 O O . ALA A 1 84 ? -2.111 -2.738 18.552 1.00 8.50 522 ALA A O 1
ATOM 665 N N . ILE A 1 85 ? -3.877 -1.378 18.623 1.00 6.74 523 ILE A N 1
ATOM 666 C CA . ILE A 1 85 ? -4.111 -1.607 20.030 1.00 6.31 523 ILE A CA 1
ATOM 667 C C . ILE A 1 85 ? -4.380 -3.084 20.262 1.00 6.68 523 ILE A C 1
ATOM 668 O O . ILE A 1 85 ? -3.838 -3.670 21.220 1.00 6.09 523 ILE A O 1
ATOM 673 N N . SER A 1 86 ? -5.270 -3.660 19.422 1.00 6.47 524 SER A N 1
ATOM 674 C CA A SER A 1 86 ? -5.601 -5.089 19.462 0.50 6.81 524 SER A CA 1
ATOM 675 C CA B SER A 1 86 ? -5.613 -5.083 19.455 0.50 7.20 524 SER A CA 1
ATOM 676 C C . SER A 1 86 ? -5.959 -5.488 20.905 1.00 6.64 524 SER A C 1
ATOM 677 O O . SER A 1 86 ? -5.234 -6.292 21.510 1.00 6.56 524 SER A O 1
ATOM 682 N N . PRO A 1 87 ? -7.040 -4.921 21.449 1.00 6.28 525 PRO A N 1
ATOM 683 C CA . PRO A 1 87 ? -7.263 -5.025 22.906 1.00 6.72 525 PRO A CA 1
ATOM 684 C C . PRO A 1 87 ? -7.751 -6.371 23.375 1.00 6.78 525 PRO A C 1
ATOM 685 O O . PRO A 1 87 ? -7.499 -6.707 24.556 1.00 8.06 525 PRO A O 1
ATOM 689 N N . LEU A 1 88 ? -8.402 -7.169 22.522 1.00 6.74 526 LEU A N 1
ATOM 690 C CA . LEU A 1 88 ? -8.945 -8.464 22.948 1.00 6.91 526 LEU A CA 1
ATOM 691 C C . LEU A 1 88 ? -8.003 -9.596 22.577 1.00 7.16 526 LEU A C 1
ATOM 692 O O . LEU A 1 88 ? -7.472 -9.625 21.468 1.00 7.33 526 LEU A O 1
ATOM 697 N N . ALA A 1 89 ? -7.829 -10.573 23.458 1.00 7.42 527 ALA A N 1
ATOM 698 C CA . ALA A 1 89 ? -7.051 -11.728 23.171 1.00 7.59 527 ALA A CA 1
ATOM 699 C C . ALA A 1 89 ? -7.532 -12.440 21.901 1.00 7.90 527 ALA A C 1
ATOM 700 O O . ALA A 1 89 ? -6.727 -12.886 21.099 1.00 8.61 527 ALA A O 1
ATOM 702 N N A GLU A 1 90 ? -8.853 -12.546 21.736 0.50 8.56 528 GLU A N 1
ATOM 703 N N B GLU A 1 90 ? -8.842 -12.510 21.698 0.50 8.58 528 GLU A N 1
ATOM 704 C CA A GLU A 1 90 ? -9.425 -13.331 20.656 0.50 10.17 528 GLU A CA 1
ATOM 705 C CA B GLU A 1 90 ? -9.360 -13.134 20.492 0.50 10.30 528 GLU A CA 1
ATOM 706 C C A GLU A 1 90 ? -8.958 -12.894 19.300 0.50 9.72 528 GLU A C 1
ATOM 707 C C B GLU A 1 90 ? -8.796 -12.399 19.229 0.50 9.51 528 GLU A C 1
ATOM 708 O O A GLU A 1 90 ? -8.680 -13.739 18.452 0.50 9.41 528 GLU A O 1
ATOM 709 O O B GLU A 1 90 ? -8.462 -13.020 18.204 0.50 10.07 528 GLU A O 1
ATOM 720 N N A HIS A 1 91 ? -8.896 -11.595 19.079 0.50 9.12 529 HIS A N 1
ATOM 721 N N B HIS A 1 91 ? -8.662 -11.089 19.296 0.50 9.25 529 HIS A N 1
ATOM 722 C CA A HIS A 1 91 ? -8.532 -11.093 17.750 0.50 9.18 529 HIS A CA 1
ATOM 723 C CA B HIS A 1 91 ? -8.152 -10.370 18.091 0.50 8.66 529 HIS A CA 1
ATOM 724 C C A HIS A 1 91 ? -6.961 -11.117 17.584 0.50 9.27 529 HIS A C 1
ATOM 725 C C B HIS A 1 91 ? -6.840 -10.980 17.675 0.50 8.86 529 HIS A C 1
ATOM 726 O O A HIS A 1 91 ? -6.453 -11.121 16.455 0.50 8.83 529 HIS A O 1
ATOM 727 O O B HIS A 1 91 ? -6.583 -11.302 16.490 0.50 8.38 529 HIS A O 1
ATOM 740 N N A ARG A 1 92 ? -6.159 -11.190 18.648 0.50 8.72 530 ARG A N 1
ATOM 741 N N B ARG A 1 92 ? -5.992 -11.131 18.671 0.50 8.45 530 ARG A N 1
ATOM 742 C CA A ARG A 1 92 ? -4.714 -11.437 18.447 0.50 8.60 530 ARG A CA 1
ATOM 743 C CA B ARG A 1 92 ? -4.619 -11.445 18.459 0.50 8.44 530 ARG A CA 1
ATOM 744 C C A ARG A 1 92 ? -4.497 -12.921 18.086 0.50 7.92 530 ARG A C 1
ATOM 745 C C B ARG A 1 92 ? -4.466 -12.932 18.100 0.50 7.83 530 ARG A C 1
ATOM 746 O O A ARG A 1 92 ? -3.648 -13.250 17.248 0.50 7.86 530 ARG A O 1
ATOM 747 O O B ARG A 1 92 ? -3.641 -13.267 17.249 0.50 7.79 530 ARG A O 1
ATOM 762 N N . ALA A 1 93 ? -5.290 -13.784 18.683 1.00 7.61 531 ALA A N 1
ATOM 763 C CA . ALA A 1 93 ? -5.292 -15.208 18.303 1.00 7.67 531 ALA A CA 1
ATOM 764 C C . ALA A 1 93 ? -5.735 -15.407 16.864 1.00 7.65 531 ALA A C 1
ATOM 765 O O . ALA A 1 93 ? -5.131 -16.191 16.124 1.00 7.92 531 ALA A O 1
ATOM 767 N N . LEU A 1 94 ? -6.788 -14.696 16.469 1.00 7.45 532 LEU A N 1
ATOM 768 C CA . LEU A 1 94 ? -7.273 -14.816 15.094 1.00 7.68 532 LEU A CA 1
ATOM 769 C C . LEU A 1 94 ? -6.206 -14.352 14.130 1.00 7.26 532 LEU A C 1
ATOM 770 O O . LEU A 1 94 ? -6.001 -14.957 13.078 1.00 6.83 532 LEU A O 1
ATOM 775 N N . ALA A 1 95 ? -5.594 -13.203 14.416 1.00 6.34 533 ALA A N 1
ATOM 776 C CA . ALA A 1 95 ? -4.574 -12.656 13.538 1.00 6.68 533 ALA A CA 1
ATOM 777 C C . ALA A 1 95 ? -3.370 -13.623 13.423 1.00 6.75 533 ALA A C 1
ATOM 778 O O . ALA A 1 95 ? -2.855 -13.825 12.309 1.00 7.24 533 ALA A O 1
ATOM 780 N N . ARG A 1 96 ? -2.980 -14.252 14.511 1.00 6.68 534 ARG A N 1
ATOM 781 C CA . ARG A 1 96 ? -1.893 -15.223 14.481 1.00 7.14 534 ARG A CA 1
ATOM 782 C C . ARG A 1 96 ? -2.305 -16.392 13.565 1.00 7.30 534 ARG A C 1
ATOM 783 O O . ARG A 1 96 ? -1.505 -16.824 12.745 1.00 7.86 534 ARG A O 1
ATOM 791 N N . LYS A 1 97 ? -3.536 -16.859 13.714 1.00 7.16 535 LYS A N 1
ATOM 792 C CA . LYS A 1 97 ? -3.985 -18.041 12.944 1.00 8.43 535 LYS A CA 1
ATOM 793 C C . LYS A 1 97 ? -4.001 -17.700 11.453 1.00 7.99 535 LYS A C 1
ATOM 794 O O . LYS A 1 97 ? -3.629 -18.537 10.611 1.00 8.48 535 LYS A O 1
ATOM 800 N N . VAL A 1 98 ? -4.402 -16.517 11.034 1.00 7.68 536 VAL A N 1
ATOM 801 C CA . VAL A 1 98 ? -4.337 -16.128 9.651 1.00 7.18 536 VAL A CA 1
ATOM 802 C C . VAL A 1 98 ? -2.905 -16.302 9.142 1.00 7.27 536 VAL A C 1
ATOM 803 O O . VAL A 1 98 ? -2.673 -16.758 8.005 1.00 7.38 536 VAL A O 1
ATOM 807 N N . HIS A 1 99 ? -1.946 -15.841 9.912 1.00 7.25 537 HIS A N 1
ATOM 808 C CA . HIS A 1 99 ? -0.534 -15.950 9.509 1.00 7.31 537 HIS A CA 1
ATOM 809 C C . HIS A 1 99 ? -0.086 -17.396 9.488 1.00 8.05 537 HIS A C 1
ATOM 810 O O . HIS A 1 99 ? 0.519 -17.821 8.477 1.00 8.18 537 HIS A O 1
ATOM 817 N N . ALA A 1 100 ? -0.413 -18.155 10.507 1.00 8.46 538 ALA A N 1
ATOM 818 C CA . ALA A 1 100 ? 0.039 -19.550 10.549 1.00 8.25 538 ALA A CA 1
ATOM 819 C C . ALA A 1 100 ? -0.571 -20.329 9.390 1.00 8.39 538 ALA A C 1
ATOM 820 O O . ALA A 1 100 ? 0.130 -21.177 8.801 1.00 8.97 538 ALA A O 1
ATOM 822 N N . ASP A 1 101 ? -1.832 -20.095 9.095 1.00 8.52 539 ASP A N 1
ATOM 823 C CA . ASP A 1 101 ? -2.484 -20.799 7.971 1.00 9.26 539 ASP A CA 1
ATOM 824 C C . ASP A 1 101 ? -1.778 -20.489 6.653 1.00 10.18 539 ASP A C 1
ATOM 825 O O . ASP A 1 101 ? -1.751 -21.362 5.735 1.00 11.11 539 ASP A O 1
ATOM 830 N N . ALA A 1 102 ? -1.237 -19.278 6.509 1.00 9.39 540 ALA A N 1
ATOM 831 C CA . ALA A 1 102 ? -0.487 -18.854 5.329 1.00 9.40 540 ALA A CA 1
ATOM 832 C C . ALA A 1 102 ? 0.979 -19.219 5.326 1.00 10.08 540 ALA A C 1
ATOM 833 O O . ALA A 1 102 ? 1.705 -18.890 4.347 1.00 13.05 540 ALA A O 1
ATOM 835 N N . GLY A 1 103 ? 1.481 -19.818 6.386 1.00 9.19 541 GLY A N 1
ATOM 836 C CA . GLY A 1 103 ? 2.871 -20.063 6.422 1.00 9.23 541 GLY A CA 1
ATOM 837 C C . GLY A 1 103 ? 3.800 -18.935 6.786 1.00 9.11 541 GLY A C 1
ATOM 838 O O . GLY A 1 103 ? 4.990 -19.016 6.552 1.00 11.81 541 GLY A O 1
ATOM 839 N N . ILE A 1 104 ? 3.256 -17.877 7.396 1.00 9.23 542 ILE A N 1
ATOM 840 C CA . ILE A 1 104 ? 4.032 -16.666 7.637 1.00 8.47 542 ILE A CA 1
ATOM 841 C C . ILE A 1 104 ? 4.353 -16.516 9.123 1.00 7.57 542 ILE A C 1
ATOM 842 O O . ILE A 1 104 ? 3.424 -16.585 9.940 1.00 7.35 542 ILE A O 1
ATOM 847 N N . ASP A 1 105 ? 5.610 -16.273 9.468 1.00 7.60 543 ASP A N 1
ATOM 848 C CA . ASP A 1 105 ? 6.020 -16.021 10.852 1.00 8.71 543 ASP A CA 1
ATOM 849 C C . ASP A 1 105 ? 5.292 -14.799 11.419 1.00 8.36 543 ASP A C 1
ATOM 850 O O . ASP A 1 105 ? 5.124 -13.780 10.750 1.00 9.12 543 ASP A O 1
ATOM 855 N N . PHE A 1 106 ? 4.876 -14.906 12.676 1.00 7.76 544 PHE A N 1
ATOM 856 C CA . PHE A 1 106 ? 4.091 -13.907 13.360 1.00 7.18 544 PHE A CA 1
ATOM 857 C C . PHE A 1 106 ? 4.618 -13.757 14.761 1.00 7.28 544 PHE A C 1
ATOM 858 O O . PHE A 1 106 ? 4.825 -14.765 15.470 1.00 7.69 544 PHE A O 1
ATOM 866 N N . PHE A 1 107 ? 4.812 -12.516 15.182 1.00 6.85 545 PHE A N 1
ATOM 867 C CA . PHE A 1 107 ? 5.289 -12.210 16.526 1.00 7.20 545 PHE A CA 1
ATOM 868 C C . PHE A 1 107 ? 4.331 -11.254 17.192 1.00 6.76 545 PHE A C 1
ATOM 869 O O . PHE A 1 107 ? 4.048 -10.194 16.663 1.00 7.19 545 PHE A O 1
ATOM 877 N N . GLU A 1 108 ? 3.868 -11.609 18.380 1.00 5.65 546 GLU A N 1
ATOM 878 C CA A GLU A 1 108 ? 3.006 -10.781 19.232 0.50 6.15 546 GLU A CA 1
ATOM 879 C CA B GLU A 1 108 ? 3.025 -10.769 19.214 0.50 6.41 546 GLU A CA 1
ATOM 880 C C . GLU A 1 108 ? 3.938 -9.993 20.147 1.00 6.07 546 GLU A C 1
ATOM 881 O O . GLU A 1 108 ? 4.615 -10.595 21.012 1.00 6.23 546 GLU A O 1
ATOM 892 N N . VAL A 1 109 ? 3.970 -8.693 20.002 1.00 5.77 547 VAL A N 1
ATOM 893 C CA . VAL A 1 109 ? 4.839 -7.815 20.775 1.00 5.56 547 VAL A CA 1
ATOM 894 C C . VAL A 1 109 ? 3.982 -6.930 21.638 1.00 5.18 547 VAL A C 1
ATOM 895 O O . VAL A 1 109 ? 3.149 -6.142 21.155 1.00 5.29 547 VAL A O 1
ATOM 899 N N . PHE A 1 110 ? 4.082 -7.073 22.965 1.00 5.13 548 PHE A N 1
ATOM 900 C CA . PHE A 1 110 ? 3.295 -6.326 23.927 1.00 5.76 548 PHE A CA 1
ATOM 901 C C . PHE A 1 110 ? 4.033 -5.104 24.442 1.00 5.63 548 PHE A C 1
ATOM 902 O O . PHE A 1 110 ? 5.082 -5.254 25.086 1.00 5.69 548 PHE A O 1
ATOM 910 N N . CYS A 1 111 ? 3.521 -3.909 24.127 1.00 6.05 549 CYS A N 1
ATOM 911 C CA . CYS A 1 111 ? 4.045 -2.667 24.660 1.00 6.41 549 CYS A CA 1
ATOM 912 C C . CYS A 1 111 ? 3.400 -2.479 25.997 1.00 6.57 549 CYS A C 1
ATOM 913 O O . CYS A 1 111 ? 2.308 -1.881 26.123 1.00 6.95 549 CYS A O 1
ATOM 916 N N . ASP A 1 112 ? 4.050 -2.998 27.017 1.00 6.73 550 ASP A N 1
ATOM 917 C CA . ASP A 1 112 ? 3.537 -3.034 28.406 1.00 7.14 550 ASP A CA 1
ATOM 918 C C . ASP A 1 112 ? 3.914 -1.795 29.175 1.00 8.35 550 ASP A C 1
ATOM 919 O O . ASP A 1 112 ? 4.837 -1.785 30.003 1.00 8.93 550 ASP A O 1
ATOM 924 N N . THR A 1 113 ? 3.209 -0.714 28.866 1.00 8.06 551 THR A N 1
ATOM 925 C CA . THR A 1 113 ? 3.316 0.566 29.570 1.00 8.97 551 THR A CA 1
ATOM 926 C C . THR A 1 113 ? 2.022 0.787 30.327 1.00 9.17 551 THR A C 1
ATOM 927 O O . THR A 1 113 ? 0.940 0.657 29.733 1.00 9.44 551 THR A O 1
ATOM 931 N N . PRO A 1 114 ? 2.116 1.073 31.622 1.00 9.71 552 PRO A N 1
ATOM 932 C CA . PRO A 1 114 ? 0.902 1.250 32.428 1.00 10.18 552 PRO A CA 1
ATOM 933 C C . PRO A 1 114 ? 0.044 2.409 31.959 1.00 9.68 552 PRO A C 1
ATOM 934 O O . PRO A 1 114 ? 0.567 3.371 31.374 1.00 9.05 552 PRO A O 1
ATOM 938 N N . LEU A 1 115 ? -1.254 2.330 32.197 1.00 8.71 553 LEU A N 1
ATOM 939 C CA . LEU A 1 115 ? -2.158 3.366 31.891 1.00 8.73 553 LEU A CA 1
ATOM 940 C C . LEU A 1 115 ? -1.649 4.745 32.332 1.00 8.82 553 LEU A C 1
ATOM 941 O O . LEU A 1 115 ? -1.768 5.694 31.569 1.00 7.46 553 LEU A O 1
ATOM 946 N N . GLN A 1 116 ? -1.224 4.889 33.567 1.00 9.61 554 GLN A N 1
ATOM 947 C CA A GLN A 1 116 ? -0.789 6.188 34.073 0.50 10.83 554 GLN A CA 1
ATOM 948 C CA B GLN A 1 116 ? -0.848 6.211 34.027 0.50 10.77 554 GLN A CA 1
ATOM 949 C C . GLN A 1 116 ? 0.296 6.796 33.220 1.00 10.17 554 GLN A C 1
ATOM 950 O O . GLN A 1 116 ? 0.291 8.012 32.988 1.00 10.34 554 GLN A O 1
ATOM 961 N N . ASP A 1 117 ? 1.221 5.959 32.784 1.00 8.67 555 ASP A N 1
ATOM 962 C CA . ASP A 1 117 ? 2.314 6.454 31.963 1.00 9.63 555 ASP A CA 1
ATOM 963 C C . ASP A 1 117 ? 1.767 6.812 30.582 1.00 8.36 555 ASP A C 1
ATOM 964 O O . ASP A 1 117 ? 2.164 7.814 29.967 1.00 7.90 555 ASP A O 1
ATOM 969 N N . CYS A 1 118 ? 0.904 5.977 30.009 1.00 6.72 556 CYS A N 1
ATOM 970 C CA . CYS A 1 118 ? 0.322 6.291 28.685 1.00 6.46 556 CYS A CA 1
ATOM 971 C C . CYS A 1 118 ? -0.461 7.579 28.688 1.00 6.43 556 CYS A C 1
ATOM 972 O O . CYS A 1 118 ? -0.388 8.378 27.733 1.00 6.05 556 CYS A O 1
ATOM 975 N N . GLU A 1 119 ? -1.234 7.760 29.745 1.00 6.60 557 GLU A N 1
ATOM 976 C CA . GLU A 1 119 ? -2.028 8.970 29.889 1.00 7.15 557 GLU A CA 1
ATOM 977 C C . GLU A 1 119 ? -1.147 10.201 30.084 1.00 7.09 557 GLU A C 1
ATOM 978 O O . GLU A 1 119 ? -1.501 11.275 29.554 1.00 7.58 557 GLU A O 1
ATOM 984 N N . ARG A 1 120 ? -0.051 10.093 30.809 1.00 7.33 558 ARG A N 1
ATOM 985 C CA . ARG A 1 120 ? 0.866 11.240 30.869 1.00 7.86 558 ARG A CA 1
ATOM 986 C C . ARG A 1 120 ? 1.536 11.557 29.547 1.00 7.97 558 ARG A C 1
ATOM 987 O O . ARG A 1 120 ? 1.676 12.754 29.199 1.00 8.37 558 ARG A O 1
ATOM 995 N N . ARG A 1 121 ? 1.787 10.546 28.724 1.00 6.46 559 ARG A N 1
ATOM 996 C CA . ARG A 1 121 ? 2.299 10.764 27.385 1.00 6.53 559 ARG A CA 1
ATOM 997 C C . ARG A 1 121 ? 1.229 11.494 26.516 1.00 6.40 559 ARG A C 1
ATOM 998 O O . ARG A 1 121 ? 1.468 12.571 25.920 1.00 6.13 559 ARG A O 1
ATOM 1006 N N . ASP A 1 122 ? 0.073 10.840 26.362 1.00 7.00 560 ASP A N 1
ATOM 1007 C CA . ASP A 1 122 ? -1.064 11.386 25.596 1.00 7.15 560 ASP A CA 1
ATOM 1008 C C . ASP A 1 122 ? -0.667 12.234 24.364 1.00 7.96 560 ASP A C 1
ATOM 1009 O O . ASP A 1 122 ? -1.087 13.375 24.237 1.00 7.56 560 ASP A O 1
ATOM 1014 N N . PRO A 1 123 ? 0.098 11.672 23.431 1.00 8.67 561 PRO A N 1
ATOM 1015 C CA . PRO A 1 123 ? 0.724 12.435 22.357 1.00 10.09 561 PRO A CA 1
ATOM 1016 C C . PRO A 1 123 ? -0.217 13.118 21.396 1.00 9.47 561 PRO A C 1
ATOM 1017 O O . PRO A 1 123 ? 0.119 14.149 20.819 1.00 11.23 561 PRO A O 1
ATOM 1021 N N . LYS A 1 124 ? -1.435 12.587 21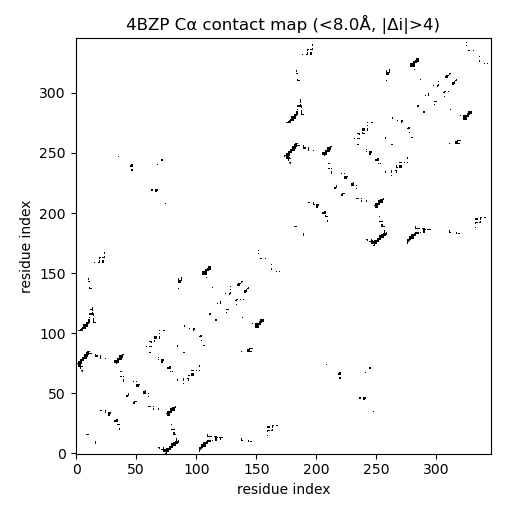.278 1.00 8.24 562 LYS A N 1
ATOM 1022 C CA . LYS A 1 124 ? -2.432 13.067 20.341 1.00 8.80 562 LYS A CA 1
ATOM 1023 C C . LYS A 1 124 ? -3.646 13.638 21.074 1.00 8.57 562 LYS A C 1
ATOM 1024 O O . LYS A 1 124 ? -4.623 13.972 20.406 1.00 9.42 562 LYS A O 1
ATOM 1030 N N . GLY A 1 125 ? -3.585 13.752 22.406 1.00 7.27 563 GLY A N 1
ATOM 1031 C CA . GLY A 1 125 ? -4.702 14.297 23.170 1.00 6.87 563 GLY A CA 1
ATOM 1032 C C . GLY A 1 125 ? -5.922 13.418 23.228 1.00 7.36 563 GLY A C 1
ATOM 1033 O O . GLY A 1 125 ? -6.994 13.868 23.621 1.00 8.10 563 GLY A O 1
ATOM 1034 N N . LEU A 1 126 ? -5.824 12.146 22.881 1.00 6.31 564 LEU A N 1
ATOM 1035 C CA . LEU A 1 126 ? -6.944 11.216 22.916 1.00 7.11 564 LEU A CA 1
ATOM 1036 C C . LEU A 1 126 ? -7.366 10.938 24.351 1.00 6.74 564 LEU A C 1
ATOM 1037 O O . LEU A 1 126 ? -8.570 10.802 24.627 1.00 6.44 564 LEU A O 1
ATOM 1042 N N . TYR A 1 127 ? -6.444 10.831 25.305 1.00 6.62 565 TYR A N 1
ATOM 1043 C CA . TYR A 1 127 ? -6.823 10.633 26.728 1.00 6.54 565 TYR A CA 1
ATOM 1044 C C . TYR A 1 127 ? -7.567 11.867 27.186 1.00 6.93 565 TYR A C 1
ATOM 1045 O O . TYR A 1 127 ? -8.569 11.725 27.898 1.00 7.10 565 TYR A O 1
ATOM 1054 N N . ALA A 1 128 ? -7.100 13.072 26.837 1.00 6.88 566 ALA A N 1
ATOM 1055 C CA . ALA A 1 128 ? -7.834 14.293 27.268 1.00 7.10 566 ALA A CA 1
ATOM 1056 C C . ALA A 1 128 ? -9.249 14.270 26.699 1.00 7.47 566 ALA A C 1
ATOM 1057 O O . ALA A 1 128 ? -10.195 14.625 27.420 1.00 8.75 566 ALA A O 1
ATOM 1059 N N . LYS A 1 129 ? -9.436 13.856 25.448 1.00 7.74 567 LYS A N 1
ATOM 1060 C CA . LYS A 1 129 ? -10.799 13.753 24.902 1.00 8.55 567 LYS A CA 1
ATOM 1061 C C . LYS A 1 129 ? -11.597 12.708 25.685 1.00 8.83 567 LYS A C 1
ATOM 1062 O O . LYS A 1 129 ? -12.824 12.935 26.013 1.00 9.09 567 LYS A O 1
ATOM 1068 N N . ALA A 1 130 ? -11.036 11.554 25.985 1.00 8.87 568 ALA A N 1
ATOM 1069 C CA . ALA A 1 130 ? -11.766 10.499 26.692 1.00 8.86 568 ALA A CA 1
ATOM 1070 C C . ALA A 1 130 ? -12.211 10.991 28.048 1.00 10.48 568 ALA A C 1
ATOM 1071 O O . ALA A 1 130 ? -13.364 10.736 28.478 1.00 10.56 568 ALA A O 1
ATOM 1073 N N . ARG A 1 131 ? -11.341 11.680 28.756 1.00 10.49 569 ARG A N 1
ATOM 1074 C CA . ARG A 1 131 ? -11.668 12.143 30.100 1.00 10.81 569 ARG A CA 1
ATOM 1075 C C . ARG A 1 131 ? -12.719 13.234 30.060 1.00 11.02 569 ARG A C 1
ATOM 1076 O O . ARG A 1 131 ? -13.446 13.353 31.077 1.00 13.39 569 ARG A O 1
ATOM 1084 N N . ALA A 1 132 ? -12.857 13.960 28.963 1.00 10.51 570 ALA A N 1
ATOM 1085 C CA . ALA A 1 132 ? -13.853 14.987 28.801 1.00 11.26 570 ALA A CA 1
ATOM 1086 C C . ALA A 1 132 ? -15.178 14.378 28.293 1.00 11.79 570 ALA A C 1
ATOM 1087 O O . ALA A 1 132 ? -16.108 15.132 28.060 1.00 14.06 570 ALA A O 1
ATOM 1089 N N . GLY A 1 133 ? -15.223 13.061 28.071 1.00 10.88 571 GLY A N 1
ATOM 1090 C CA . GLY A 1 133 ? -16.421 12.384 27.542 1.00 11.20 571 GLY A CA 1
ATOM 1091 C C . GLY A 1 133 ? -16.633 12.509 26.060 1.00 10.89 571 GLY A C 1
ATOM 1092 O O . GLY A 1 133 ? -17.697 12.192 25.517 1.00 12.06 571 GLY A O 1
ATOM 1093 N N . GLU A 1 134 ? -15.608 12.952 25.334 1.00 10.64 572 GLU A N 1
ATOM 1094 C CA . GLU A 1 134 ? -15.712 13.145 23.905 1.00 10.97 572 GLU A CA 1
ATOM 1095 C C . GLU A 1 134 ? -15.395 11.894 23.105 1.00 9.91 572 GLU A C 1
ATOM 1096 O O . GLU A 1 134 ? -15.666 11.828 21.886 1.00 11.29 572 GLU A O 1
ATOM 1102 N N . ILE A 1 135 ? -14.766 10.951 23.743 1.00 10.08 573 ILE A N 1
ATOM 1103 C CA . ILE A 1 135 ? -14.545 9.610 23.131 1.00 11.31 573 ILE A CA 1
ATOM 1104 C C . ILE A 1 135 ? -15.043 8.652 24.177 1.00 10.96 573 ILE A C 1
ATOM 1105 O O . ILE A 1 135 ? -14.676 8.736 25.344 1.00 12.20 573 ILE A O 1
ATOM 1110 N N . THR A 1 136 ? -15.863 7.693 23.774 1.00 10.58 574 THR A N 1
ATOM 1111 C CA . THR A 1 136 ? -16.283 6.615 24.688 1.00 11.11 574 THR A CA 1
ATOM 1112 C C . THR A 1 136 ? -15.803 5.255 24.103 1.00 10.75 574 THR A C 1
ATOM 1113 O O . THR A 1 136 ? -15.366 5.168 22.964 1.00 11.43 574 THR A O 1
ATOM 1117 N N . HIS A 1 137 ? -15.930 4.215 24.923 1.00 11.92 575 HIS A N 1
ATOM 1118 C CA . HIS A 1 137 ? -15.376 2.884 24.630 1.00 12.47 575 HIS A CA 1
ATOM 1119 C C . HIS A 1 137 ? -13.899 2.967 24.298 1.00 11.72 575 HIS A C 1
ATOM 1120 O O . HIS A 1 137 ? -13.428 2.393 23.318 1.00 12.28 575 HIS A O 1
ATOM 1127 N N . PHE A 1 138 ? -13.205 3.771 25.094 1.00 9.87 576 PHE A N 1
ATOM 1128 C CA . PHE A 1 138 ? -11.775 4.011 24.934 1.00 9.46 576 PHE A CA 1
ATOM 1129 C C . PHE A 1 138 ? -11.057 2.943 25.757 1.00 8.93 576 PHE A C 1
ATOM 1130 O O . PHE A 1 138 ? -11.202 2.849 26.998 1.00 8.30 576 PHE A O 1
ATOM 1138 N N . THR A 1 139 ? -10.255 2.115 25.075 1.00 8.18 577 THR A N 1
ATOM 1139 C CA . THR A 1 139 ? -9.565 0.994 25.715 1.00 8.31 577 THR A CA 1
ATOM 1140 C C . THR A 1 139 ? -8.691 1.482 26.869 1.00 8.08 577 THR A C 1
ATOM 1141 O O . THR A 1 139 ? -7.910 2.410 26.754 1.00 9.81 577 THR A O 1
ATOM 1145 N N . GLY A 1 140 ? -8.858 0.850 28.022 1.00 9.76 578 GLY A N 1
ATOM 1146 C CA . GLY A 1 140 ? -8.127 1.211 29.231 1.00 11.76 578 GLY A CA 1
ATOM 1147 C C . GLY A 1 140 ? -8.887 2.109 30.178 1.00 12.85 578 GLY A C 1
ATOM 1148 O O . GLY A 1 140 ? -8.478 2.278 31.348 1.00 14.75 578 GLY A O 1
ATOM 1149 N N . ILE A 1 141 ? -9.959 2.710 29.696 1.00 12.78 579 ILE A N 1
ATOM 1150 C CA . ILE A 1 141 ? -10.776 3.645 30.487 1.00 14.45 579 ILE A CA 1
ATOM 1151 C C . ILE A 1 141 ? -12.177 3.085 30.625 1.00 14.32 579 ILE A C 1
ATOM 1152 O O . ILE A 1 141 ? -12.578 2.682 31.746 1.00 18.22 579 ILE A O 1
ATOM 1157 N N . ASP A 1 142 ? -12.881 2.983 29.519 1.00 13.14 580 ASP A N 1
ATOM 1158 C CA . ASP A 1 142 ? -14.266 2.423 29.570 1.00 14.20 580 ASP A CA 1
ATOM 1159 C C . ASP A 1 142 ? -14.485 1.326 28.558 1.00 14.20 580 ASP A C 1
ATOM 1160 O O . ASP A 1 142 ? -15.590 1.086 28.113 1.00 16.17 580 ASP A O 1
ATOM 1165 N N . SER A 1 143 ? -13.416 0.583 28.245 1.00 11.68 581 SER A N 1
ATOM 1166 C CA . SER A 1 143 ? -13.457 -0.603 27.448 1.00 11.33 581 SER A CA 1
ATOM 1167 C C . SER A 1 143 ? -12.208 -1.411 27.835 1.00 10.76 581 SER A C 1
ATOM 1168 O O . SER A 1 143 ? -11.154 -0.858 28.047 1.00 10.47 581 SER A O 1
ATOM 1171 N N . PRO A 1 144 ? -12.310 -2.707 27.894 1.00 9.58 582 PRO A N 1
ATOM 1172 C CA . PRO A 1 144 ? -11.186 -3.472 28.461 1.00 9.43 582 PRO A CA 1
ATOM 1173 C C . PRO A 1 144 ? -9.990 -3.669 27.556 1.00 8.18 582 PRO A C 1
ATOM 1174 O O . PRO A 1 144 ? -10.144 -3.792 26.316 1.00 8.60 582 PRO A O 1
ATOM 1178 N N . TYR A 1 145 ? -8.833 -3.693 28.185 1.00 7.18 583 TYR A N 1
ATOM 1179 C CA . TYR A 1 145 ? -7.611 -4.156 27.518 1.00 7.10 583 TYR A CA 1
ATOM 1180 C C . TYR A 1 145 ? -7.311 -5.530 28.140 1.00 7.16 583 TYR A C 1
ATOM 1181 O O . TYR A 1 145 ? -7.209 -5.621 29.383 1.00 8.78 583 TYR A O 1
ATOM 1190 N N . GLN A 1 146 ? -7.222 -6.584 27.348 1.00 6.45 584 GLN A N 1
ATOM 1191 C CA . GLN A 1 146 ? -6.911 -7.943 27.849 1.00 6.54 584 GLN A CA 1
ATOM 1192 C C . GLN A 1 146 ? -5.414 -8.145 27.648 1.00 6.80 584 GLN A C 1
ATOM 1193 O O . GLN A 1 146 ? -4.957 -8.286 26.493 1.00 6.87 584 GLN A O 1
ATOM 1199 N N . ARG A 1 147 ? -4.656 -8.207 28.709 1.00 7.48 585 ARG A N 1
ATOM 1200 C CA . ARG A 1 147 ? -3.195 -8.222 28.602 1.00 8.40 585 ARG A CA 1
ATOM 1201 C C . ARG A 1 147 ? -2.762 -9.554 28.008 1.00 8.50 585 ARG A C 1
ATOM 1202 O O . ARG A 1 147 ? -3.257 -10.571 28.378 1.00 9.45 585 ARG A O 1
ATOM 1210 N N . PRO A 1 148 ? -1.802 -9.539 27.071 1.00 8.16 586 PRO A N 1
ATOM 1211 C CA . PRO A 1 148 ? -1.243 -10.757 26.541 1.00 10.02 586 PRO A CA 1
ATOM 1212 C C . PRO A 1 148 ? -0.596 -11.645 27.627 1.00 10.53 586 PRO A C 1
ATOM 1213 O O . PRO A 1 148 ? 0.138 -11.140 28.448 1.00 12.26 586 PRO A O 1
ATOM 1217 N N . LYS A 1 149 ? -0.978 -12.909 27.616 1.00 12.36 587 LYS A N 1
ATOM 1218 C CA . LYS A 1 149 ? -0.430 -13.891 28.578 1.00 15.67 587 LYS A CA 1
ATOM 1219 C C . LYS A 1 149 ? 0.850 -14.545 28.117 1.00 16.92 587 LYS A C 1
ATOM 1220 O O . LYS A 1 149 ? 1.674 -14.931 28.950 1.00 18.55 587 LYS A O 1
ATOM 1226 N N . ASN A 1 150 ? 1.034 -14.620 26.800 1.00 14.68 588 ASN A N 1
ATOM 1227 C CA . ASN A 1 150 ? 2.184 -15.333 26.226 1.00 14.59 588 ASN A CA 1
ATOM 1228 C C . ASN A 1 150 ? 2.801 -14.569 25.038 1.00 11.66 588 ASN A C 1
ATOM 1229 O O . ASN A 1 150 ? 2.890 -15.123 23.975 1.00 12.89 588 ASN A O 1
ATOM 1234 N N . PRO A 1 151 ? 3.033 -13.260 25.199 1.00 10.24 589 PRO A N 1
ATOM 1235 C CA . PRO A 1 151 ? 3.599 -12.578 24.039 1.00 8.77 589 PRO A CA 1
ATOM 1236 C C . PRO A 1 151 ? 4.987 -13.069 23.667 1.00 8.14 589 PRO A C 1
ATOM 1237 O O . PRO A 1 151 ? 5.700 -13.604 24.525 1.00 10.45 589 PRO A O 1
ATOM 1241 N N . ASP A 1 152 ? 5.377 -12.920 22.422 1.00 7.24 590 ASP A N 1
ATOM 1242 C CA . ASP A 1 152 ? 6.729 -13.257 22.025 1.00 6.91 590 ASP A CA 1
ATOM 1243 C C . ASP A 1 152 ? 7.767 -12.311 22.621 1.00 7.08 590 ASP A C 1
ATOM 1244 O O . ASP A 1 152 ? 8.899 -12.725 22.841 1.00 9.17 590 ASP A O 1
ATOM 1249 N N . LEU A 1 153 ? 7.408 -11.051 22.876 1.00 6.33 591 LEU A N 1
ATOM 1250 C CA . LEU A 1 153 ? 8.305 -10.062 23.408 1.00 6.65 591 LEU A CA 1
ATOM 1251 C C . LEU A 1 153 ? 7.484 -9.060 24.182 1.00 6.82 591 LEU A C 1
ATOM 1252 O O . LEU A 1 153 ? 6.404 -8.639 23.752 1.00 6.51 591 LEU A O 1
ATOM 1257 N N . ARG A 1 154 ? 7.954 -8.649 25.339 1.00 7.70 592 ARG A N 1
ATOM 1258 C CA A ARG A 1 154 ? 7.314 -7.645 26.161 0.50 8.63 592 ARG A CA 1
ATOM 1259 C CA B ARG A 1 154 ? 7.315 -7.645 26.160 0.50 8.89 592 ARG A CA 1
ATOM 1260 C C . ARG A 1 154 ? 8.249 -6.456 26.209 1.00 8.21 592 ARG A C 1
ATOM 1261 O O . ARG A 1 154 ? 9.385 -6.572 26.666 1.00 9.88 592 ARG A O 1
ATOM 1276 N N . LEU A 1 155 ? 7.824 -5.299 25.712 1.00 6.48 593 LEU A N 1
ATOM 1277 C CA . LEU A 1 155 ? 8.575 -4.046 25.717 1.00 6.20 593 LEU A CA 1
ATOM 1278 C C . LEU A 1 155 ? 8.156 -3.222 26.906 1.00 6.30 593 LEU A C 1
ATOM 1279 O O . LEU A 1 155 ? 6.963 -3.083 27.156 1.00 6.71 593 LEU A O 1
ATOM 1284 N N . THR A 1 156 ? 9.108 -2.649 27.634 1.00 6.36 594 THR A N 1
ATOM 1285 C CA . THR A 1 156 ? 8.828 -1.968 28.858 1.00 6.83 594 THR A CA 1
ATOM 1286 C C . THR A 1 156 ? 9.358 -0.516 28.804 1.00 6.76 594 THR A C 1
ATOM 1287 O O . THR A 1 156 ? 10.377 -0.236 28.165 1.00 6.23 594 THR A O 1
ATOM 1291 N N . PRO A 1 157 ? 8.725 0.400 29.545 1.00 7.27 595 PRO A N 1
ATOM 1292 C CA . PRO A 1 157 ? 8.970 1.841 29.377 1.00 7.81 595 PRO A CA 1
ATOM 1293 C C . PRO A 1 157 ? 10.304 2.335 29.926 1.00 7.56 595 PRO A C 1
ATOM 1294 O O . PRO A 1 157 ? 10.679 3.442 29.673 1.00 7.84 595 PRO A O 1
ATOM 1298 N N . ASP A 1 158 ? 11.014 1.496 30.690 1.00 6.63 596 ASP A N 1
ATOM 1299 C CA . ASP A 1 158 ? 12.370 1.830 31.128 1.00 6.84 596 ASP A CA 1
ATOM 1300 C C . ASP A 1 158 ? 13.392 1.838 29.989 1.00 6.89 596 ASP A C 1
ATOM 1301 O O . ASP A 1 158 ? 14.462 2.399 30.137 1.00 8.78 596 ASP A O 1
ATOM 1306 N N . ARG A 1 159 ? 13.082 1.169 28.897 1.00 6.72 597 ARG A N 1
ATOM 1307 C CA A ARG A 1 159 ? 13.953 1.096 27.769 0.50 6.69 597 ARG A CA 1
ATOM 1308 C CA B ARG A 1 159 ? 13.939 1.085 27.744 0.50 6.82 597 ARG A CA 1
ATOM 1309 C C . ARG A 1 159 ? 13.503 2.152 26.752 1.00 6.70 597 ARG A C 1
ATOM 1310 O O . ARG A 1 159 ? 12.293 2.438 26.608 1.00 8.03 597 ARG A O 1
ATOM 1325 N N . SER A 1 160 ? 14.459 2.755 26.082 1.00 5.85 598 SER A N 1
ATOM 1326 C CA . SER A 1 160 ? 14.166 3.794 25.115 1.00 5.50 598 SER A CA 1
ATOM 1327 C C . SER A 1 160 ? 13.537 3.218 23.862 1.00 5.43 598 SER A C 1
ATOM 1328 O O . SER A 1 160 ? 13.600 2.013 23.599 1.00 5.48 598 SER A O 1
ATOM 1331 N N . ILE A 1 161 ? 12.987 4.114 23.017 1.00 5.17 599 ILE A N 1
ATOM 1332 C CA . ILE A 1 161 ? 12.401 3.657 21.751 1.00 5.86 599 ILE A CA 1
ATOM 1333 C C . ILE A 1 161 ? 13.441 2.951 20.912 1.00 5.91 599 ILE A C 1
ATOM 1334 O O . ILE A 1 161 ? 13.227 1.906 20.322 1.00 5.43 599 ILE A O 1
ATOM 1339 N N . ASP A 1 162 ? 14.656 3.514 20.865 1.00 5.97 600 ASP A N 1
ATOM 1340 C CA . ASP A 1 162 ? 15.770 2.892 20.155 1.00 6.41 600 ASP A CA 1
ATOM 1341 C C . ASP A 1 162 ? 16.120 1.469 20.694 1.00 5.92 600 ASP A C 1
ATOM 1342 O O . ASP A 1 162 ? 16.324 0.559 19.914 1.00 6.47 600 ASP A O 1
ATOM 1347 N N . GLU A 1 163 ? 16.158 1.359 21.997 1.00 5.92 601 GLU A N 1
ATOM 1348 C CA . GLU A 1 163 ? 16.455 0.076 22.646 1.00 6.07 601 GLU A CA 1
ATOM 1349 C C . GLU A 1 163 ? 15.378 -0.924 22.336 1.00 5.90 601 GLU A C 1
ATOM 1350 O O . GLU A 1 163 ? 15.642 -2.086 22.029 1.00 7.12 601 GLU A O 1
ATOM 1356 N N . GLN A 1 164 ? 14.121 -0.487 22.436 1.00 5.68 602 GLN A N 1
ATOM 1357 C CA A GLN A 1 164 ? 12.984 -1.379 22.132 0.50 5.62 602 GLN A CA 1
ATOM 1358 C CA B GLN A 1 164 ? 12.984 -1.378 22.137 0.50 5.40 602 GLN A CA 1
ATOM 1359 C C . GLN A 1 164 ? 12.976 -1.820 20.672 1.00 5.31 602 GLN A C 1
ATOM 1360 O O . GLN A 1 164 ? 12.696 -2.953 20.358 1.00 5.48 602 GLN A O 1
ATOM 1371 N N . ALA A 1 165 ? 13.286 -0.911 19.770 1.00 5.03 603 ALA A N 1
ATOM 1372 C CA . ALA A 1 165 ? 13.369 -1.223 18.340 1.00 5.55 603 ALA A CA 1
ATOM 1373 C C . ALA A 1 165 ? 14.435 -2.287 18.107 1.00 5.90 603 ALA A C 1
ATOM 1374 O O . ALA A 1 165 ? 14.207 -3.224 17.319 1.00 6.07 603 ALA A O 1
ATOM 1376 N N . GLN A 1 166 ? 15.605 -2.132 18.761 1.00 6.59 604 GLN A N 1
ATOM 1377 C CA . GLN A 1 166 ? 16.613 -3.149 18.615 1.00 7.83 604 GLN A CA 1
ATOM 1378 C C . GLN A 1 166 ? 16.177 -4.491 19.192 1.00 7.91 604 GLN A C 1
ATOM 1379 O O . GLN A 1 166 ? 16.494 -5.550 18.634 1.00 8.57 604 GLN A O 1
ATOM 1385 N N . GLU A 1 167 ? 15.393 -4.487 20.269 1.00 7.12 605 GLU A N 1
ATOM 1386 C CA A GLU A 1 167 ? 14.880 -5.744 20.798 0.50 7.41 605 GLU A CA 1
ATOM 1387 C CA B GLU A 1 167 ? 14.865 -5.735 20.823 0.50 7.53 605 GLU A CA 1
ATOM 1388 C C . GLU A 1 167 ? 13.981 -6.449 19.796 1.00 7.84 605 GLU A C 1
ATOM 1389 O O . GLU A 1 167 ? 13.989 -7.677 19.699 1.00 7.53 605 GLU A O 1
ATOM 1400 N N . VAL A 1 168 ? 13.160 -5.680 19.072 1.00 7.27 606 VAL A N 1
ATOM 1401 C CA . VAL A 1 168 ? 12.291 -6.272 18.032 1.00 7.47 606 VAL A CA 1
ATOM 1402 C C . VAL A 1 168 ? 13.153 -6.877 16.929 1.00 8.41 606 VAL A C 1
ATOM 1403 O O . VAL A 1 168 ? 12.871 -8.001 16.514 1.00 7.91 606 VAL A O 1
ATOM 1407 N N . ILE A 1 169 ? 14.190 -6.148 16.493 1.00 8.94 607 ILE A N 1
ATOM 1408 C CA . ILE A 1 169 ? 15.067 -6.679 15.438 1.00 9.50 607 ILE A CA 1
ATOM 1409 C C . ILE A 1 169 ? 15.784 -7.932 15.932 1.00 10.17 607 ILE A C 1
ATOM 1410 O O . ILE A 1 169 ? 15.842 -8.918 15.207 1.00 10.30 607 ILE A O 1
ATOM 1415 N N . ASP A 1 170 ? 16.199 -7.946 17.188 1.00 10.18 608 ASP A N 1
ATOM 1416 C CA . ASP A 1 170 ? 16.874 -9.140 17.763 1.00 11.41 608 ASP A CA 1
ATOM 1417 C C . ASP A 1 170 ? 15.904 -10.325 17.710 1.00 11.47 608 ASP A C 1
ATOM 1418 O O . ASP A 1 170 ? 16.266 -11.467 17.379 1.00 12.45 608 ASP A O 1
ATOM 1423 N N . LEU A 1 171 ? 14.636 -10.080 18.025 1.00 9.99 609 LEU A N 1
ATOM 1424 C CA . LEU A 1 171 ? 13.622 -11.154 17.990 1.00 9.92 609 LEU A CA 1
ATOM 1425 C C . LEU A 1 171 ? 13.508 -11.726 16.601 1.00 11.15 609 LEU A C 1
ATOM 1426 O O . LEU A 1 171 ? 13.438 -12.967 16.419 1.00 12.60 609 LEU A O 1
ATOM 1431 N N . LEU A 1 172 ? 13.485 -10.839 15.613 1.00 11.40 610 LEU A N 1
ATOM 1432 C CA . LEU A 1 172 ? 13.346 -11.219 14.203 1.00 12.65 610 LEU A CA 1
ATOM 1433 C C . LEU A 1 172 ? 14.492 -12.036 13.751 1.00 15.17 610 LEU A C 1
ATOM 1434 O O . LEU A 1 172 ? 14.320 -12.936 12.917 1.00 15.95 610 LEU A O 1
ATOM 1439 N N . GLU A 1 173 ? 15.657 -11.739 14.306 1.00 16.07 611 GLU A N 1
ATOM 1440 C CA . GLU A 1 173 ? 16.868 -12.409 13.850 1.00 19.26 611 GLU A CA 1
ATOM 1441 C C . GLU A 1 173 ? 17.184 -13.662 14.648 1.00 20.10 611 GLU A C 1
ATOM 1442 O O . GLU A 1 173 ? 18.118 -14.380 14.292 1.00 23.09 611 GLU A O 1
ATOM 1448 N N . SER A 1 174 ? 16.421 -13.946 15.700 1.00 21.09 612 SER A N 1
ATOM 1449 C CA . SER A 1 174 ? 16.659 -15.076 16.616 1.00 22.10 612 SER A CA 1
ATOM 1450 C C . SER A 1 174 ? 16.241 -16.413 15.999 1.00 24.55 612 SER A C 1
ATOM 1451 O O . SER A 1 174 ? 15.497 -16.505 15.014 1.00 24.64 612 SER A O 1
ATOM 1455 N N . PRO B 1 2 ? 11.939 2.132 -2.261 1.00 41.11 440 PRO B N 1
ATOM 1456 C CA . PRO B 1 2 ? 11.844 1.846 -3.698 1.00 37.77 440 PRO B CA 1
ATOM 1457 C C . PRO B 1 2 ? 10.939 2.849 -4.435 1.00 34.23 440 PRO B C 1
ATOM 1458 O O . PRO B 1 2 ? 10.023 3.404 -3.823 1.00 33.43 440 PRO B O 1
ATOM 1462 N N . PRO B 1 3 ? 11.185 3.064 -5.742 1.00 32.08 441 PRO B N 1
ATOM 1463 C CA . PRO B 1 3 ? 10.226 3.834 -6.540 1.00 29.01 441 PRO B CA 1
ATOM 1464 C C . PRO B 1 3 ? 8.818 3.191 -6.466 1.00 24.19 441 PRO B C 1
ATOM 1465 O O . PRO B 1 3 ? 8.699 1.975 -6.385 1.00 23.13 441 PRO B O 1
ATOM 1469 N N . ARG B 1 4 ? 7.797 4.026 -6.460 1.00 20.07 442 ARG B N 1
ATOM 1470 C CA . ARG B 1 4 ? 6.422 3.555 -6.586 1.00 18.04 442 ARG B CA 1
ATOM 1471 C C . ARG B 1 4 ? 6.275 2.649 -7.793 1.00 15.98 442 ARG B C 1
ATOM 1472 O O . ARG B 1 4 ? 6.821 2.884 -8.889 1.00 16.58 442 ARG B O 1
ATOM 1480 N N . GLY B 1 5 ? 5.471 1.614 -7.591 1.00 12.38 443 GLY B N 1
ATOM 1481 C CA . GLY B 1 5 ? 5.033 0.720 -8.653 1.00 11.34 443 GLY B CA 1
ATOM 1482 C C . GLY B 1 5 ? 3.841 1.311 -9.375 1.00 10.58 443 GLY B C 1
ATOM 1483 O O . GLY B 1 5 ? 3.558 2.521 -9.336 1.00 10.84 443 GLY B O 1
ATOM 1484 N N . LYS B 1 6 ? 3.131 0.441 -10.067 1.00 9.21 444 LYS B N 1
ATOM 1485 C CA . LYS B 1 6 ? 2.051 0.792 -11.004 1.00 9.39 444 LYS B CA 1
ATOM 1486 C C . LYS B 1 6 ? 1.073 -0.359 -11.009 1.00 8.41 444 LYS B C 1
ATOM 1487 O O . LYS B 1 6 ? 1.447 -1.468 -10.634 1.00 8.60 444 LYS B O 1
ATOM 1493 N N . THR B 1 7 ? -0.132 -0.123 -11.475 1.00 7.21 445 THR B N 1
ATOM 1494 C CA . THR B 1 7 ? -1.145 -1.147 -11.609 1.00 7.02 445 THR B CA 1
ATOM 1495 C C . THR B 1 7 ? -1.575 -1.298 -13.027 1.00 7.62 445 THR B C 1
ATOM 1496 O O . THR B 1 7 ? -1.943 -0.326 -13.682 1.00 7.07 445 THR B O 1
ATOM 1500 N N . VAL B 1 8 ? -1.660 -2.544 -13.492 1.00 7.54 446 VAL B N 1
ATOM 1501 C CA . VAL B 1 8 ? -2.366 -2.930 -14.725 1.00 7.66 446 VAL B CA 1
ATOM 1502 C C . VAL B 1 8 ? -3.674 -3.605 -14.379 1.00 7.64 446 VAL B C 1
ATOM 1503 O O . VAL B 1 8 ? -3.637 -4.649 -13.715 1.00 8.11 446 VAL B O 1
ATOM 1507 N N . TRP B 1 9 ? -4.781 -3.017 -14.766 1.00 7.78 447 TRP B N 1
ATOM 1508 C CA . TRP B 1 9 ? -6.112 -3.487 -14.438 1.00 8.39 447 TRP B CA 1
ATOM 1509 C C . TRP B 1 9 ? -6.694 -4.087 -15.700 1.00 7.92 447 TRP B C 1
ATOM 1510 O O . TRP B 1 9 ? -7.025 -3.338 -16.662 1.00 8.20 447 TRP B O 1
ATOM 1521 N N A PHE B 1 10 ? -6.829 -5.385 -15.740 0.50 7.28 448 PHE B N 1
ATOM 1522 N N B PHE B 1 10 ? -6.749 -5.424 -15.803 0.50 7.36 448 PHE B N 1
ATOM 1523 C CA A PHE B 1 10 ? -7.457 -5.981 -16.861 0.50 7.02 448 PHE B CA 1
ATOM 1524 C CA B PHE B 1 10 ? -7.253 -6.147 -16.991 0.50 7.16 448 PHE B CA 1
ATOM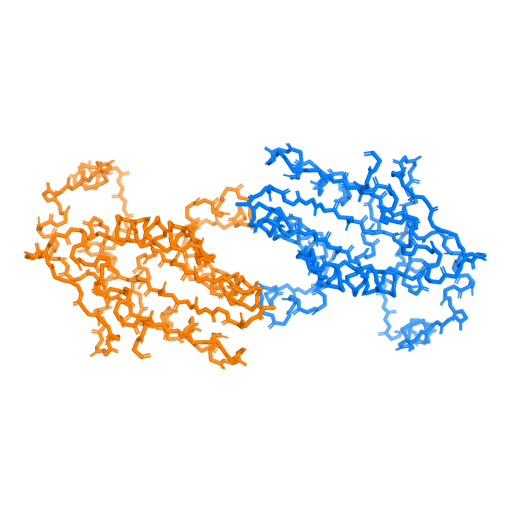 1525 C C A PHE B 1 10 ? -8.950 -5.848 -16.761 0.50 7.01 448 PHE B C 1
ATOM 1526 C C B PHE B 1 10 ? -8.756 -6.417 -16.855 0.50 7.35 448 PHE B C 1
ATOM 1527 O O A PHE B 1 10 ? -9.553 -5.625 -15.701 0.50 7.05 448 PHE B O 1
ATOM 1528 O O B PHE B 1 10 ? -9.158 -7.025 -15.830 0.50 7.93 448 PHE B O 1
ATOM 1543 N N . THR B 1 11 ? -9.549 -6.079 -17.894 1.00 6.89 449 THR B N 1
ATOM 1544 C CA . THR B 1 11 ? -11.000 -6.208 -17.954 1.00 6.79 449 THR B CA 1
ATOM 1545 C C . THR B 1 11 ? -11.340 -7.019 -19.188 1.00 6.73 449 THR B C 1
ATOM 1546 O O . THR B 1 11 ? -10.648 -6.878 -20.238 1.00 6.64 449 THR B O 1
ATOM 1550 N N . GLY B 1 12 ? -12.395 -7.804 -19.117 1.00 6.36 450 GLY B N 1
ATOM 1551 C CA . GLY B 1 12 ? -12.840 -8.560 -20.216 1.00 6.53 450 GLY B CA 1
ATOM 1552 C C . GLY B 1 12 ? -13.668 -9.769 -19.779 1.00 6.68 450 GLY B C 1
ATOM 1553 O O . GLY B 1 12 ? -13.645 -10.130 -18.599 1.00 7.23 450 GLY B O 1
ATOM 1554 N N . LEU B 1 13 ? -14.318 -10.404 -20.744 1.00 7.21 451 LEU B N 1
ATOM 1555 C CA . LEU B 1 13 ? -15.172 -11.557 -20.451 1.00 7.59 451 LEU B CA 1
ATOM 1556 C C . LEU B 1 13 ? -14.381 -12.715 -19.824 1.00 7.25 451 LEU B C 1
ATOM 1557 O O . LEU B 1 13 ? -13.184 -12.824 -19.977 1.00 7.37 451 LEU B O 1
ATOM 1562 N N . SER B 1 14 ? -15.113 -13.614 -19.169 1.00 7.77 452 SER B N 1
ATOM 1563 C CA . SER B 1 14 ? -14.533 -14.869 -18.703 1.00 7.65 452 SER B CA 1
ATOM 1564 C C . SER B 1 14 ? -13.956 -15.602 -19.861 1.00 7.18 452 SER B C 1
ATOM 1565 O O . SER B 1 14 ? -14.606 -15.754 -20.892 1.00 7.53 452 SER B O 1
ATOM 1568 N N . GLY B 1 15 ? -12.697 -16.000 -19.752 1.00 7.42 453 GLY B N 1
ATOM 1569 C CA . GLY B 1 15 ? -12.037 -16.774 -20.819 1.00 7.32 453 GLY B CA 1
ATOM 1570 C C . GLY B 1 15 ? -11.392 -15.904 -21.877 1.00 7.82 453 GLY B C 1
ATOM 1571 O O . GLY B 1 15 ? -10.846 -16.432 -22.860 1.00 7.76 453 GLY B O 1
ATOM 1572 N N . SER B 1 16 ? -11.422 -14.590 -21.683 1.00 7.96 454 SER B N 1
ATOM 1573 C CA . SER B 1 16 ? -10.766 -13.695 -22.661 1.00 8.02 454 SER B CA 1
ATOM 1574 C C . SER B 1 16 ? -9.264 -13.641 -22.608 1.00 8.52 454 SER B C 1
ATOM 1575 O O . SER B 1 16 ? -8.638 -13.180 -23.604 1.00 9.79 454 SER B O 1
ATOM 1578 N N . GLY B 1 17 ? -8.639 -14.075 -21.518 1.00 7.97 455 GLY B N 1
ATOM 1579 C CA . GLY B 1 17 ? -7.219 -14.172 -21.377 1.00 7.34 455 GLY B CA 1
ATOM 1580 C C . GLY B 1 17 ? -6.534 -13.290 -20.312 1.00 6.89 455 GLY B C 1
ATOM 1581 O O . GLY B 1 17 ? -5.324 -13.204 -20.296 1.00 7.75 455 GLY B O 1
ATOM 1582 N N . LYS B 1 18 ? -7.307 -12.705 -19.436 1.00 7.16 456 LYS B N 1
ATOM 1583 C CA . LYS B 1 18 ? -6.809 -11.763 -18.444 1.00 7.23 456 LYS B CA 1
ATOM 1584 C C . LYS B 1 18 ? -5.766 -12.447 -17.530 1.00 7.26 456 LYS B C 1
ATOM 1585 O O . LYS B 1 18 ? -4.643 -11.936 -17.360 1.00 6.99 456 LYS B O 1
ATOM 1591 N N . SER B 1 19 ? -6.106 -13.601 -16.939 1.00 7.85 457 SER B N 1
ATOM 1592 C CA A SER B 1 19 ? -5.193 -14.298 -16.049 0.50 8.20 457 SER B CA 1
ATOM 1593 C CA B SER B 1 19 ? -5.201 -14.278 -16.036 0.50 8.41 457 SER B CA 1
ATOM 1594 C C . SER B 1 19 ? -3.986 -14.834 -16.789 1.00 7.83 457 SER B C 1
ATOM 1595 O O . SER B 1 19 ? -2.854 -14.713 -16.290 1.00 8.36 457 SER B O 1
ATOM 1600 N N . SER B 1 20 ? -4.200 -15.405 -17.986 1.00 7.52 458 SER B N 1
ATOM 1601 C CA A SER B 1 20 ? -3.040 -15.931 -18.709 0.50 7.77 458 SER B CA 1
ATOM 1602 C CA B SER B 1 20 ? -3.094 -15.905 -18.832 0.50 8.13 458 SER B CA 1
ATOM 1603 C C . SER B 1 20 ? -2.036 -14.820 -19.024 1.00 7.39 458 SER B C 1
ATOM 1604 O O . SER B 1 20 ? -0.838 -15.013 -18.872 1.00 8.50 458 SER B O 1
ATOM 1609 N N . VAL B 1 21 ? -2.532 -13.675 -19.485 1.00 7.90 459 VAL B N 1
ATOM 1610 C CA . VAL B 1 21 ? -1.630 -12.559 -19.781 1.00 7.72 459 VAL B CA 1
ATOM 1611 C C . VAL B 1 21 ? -0.991 -12.015 -18.494 1.00 7.81 459 VAL B C 1
ATOM 1612 O O . VAL B 1 21 ? 0.224 -11.805 -18.422 1.00 7.88 459 VAL B O 1
ATOM 1616 N N . ALA B 1 22 ? -1.783 -11.801 -17.462 1.00 8.18 460 ALA B N 1
ATOM 1617 C CA . ALA B 1 22 ? -1.256 -11.334 -16.185 1.00 8.57 460 ALA B CA 1
ATOM 1618 C C . ALA B 1 22 ? -0.149 -12.200 -15.615 1.00 7.90 460 ALA B C 1
ATOM 1619 O O . ALA B 1 22 ? 0.910 -11.693 -15.216 1.00 8.61 460 ALA B O 1
ATOM 1621 N N . MET B 1 23 ? -0.373 -13.518 -15.633 1.00 9.03 461 MET B N 1
ATOM 1622 C CA A MET B 1 23 ? 0.612 -14.441 -15.078 0.50 9.44 461 MET B CA 1
ATOM 1623 C CA B MET B 1 23 ? 0.623 -14.413 -15.061 0.50 9.26 461 MET B CA 1
ATOM 1624 C C . MET B 1 23 ? 1.915 -14.469 -15.890 1.00 8.55 461 MET B C 1
ATOM 1625 O O . MET B 1 23 ? 3.019 -14.544 -15.338 1.00 8.80 461 MET B O 1
ATOM 1634 N N . LEU B 1 24 ? 1.802 -14.389 -17.225 1.00 8.69 462 LEU B N 1
ATOM 1635 C CA . LEU B 1 24 ? 3.000 -14.352 -18.029 1.00 8.37 462 LEU B CA 1
ATOM 1636 C C . LEU B 1 24 ? 3.748 -13.020 -17.897 1.00 7.48 462 LEU B C 1
ATOM 1637 O O . LEU B 1 24 ? 4.999 -13.000 -17.852 1.00 7.66 462 LEU B O 1
ATOM 1642 N N . VAL B 1 25 ? 3.037 -11.889 -17.828 1.00 7.66 463 VAL B N 1
ATOM 1643 C CA . VAL B 1 25 ? 3.709 -10.636 -17.535 1.00 8.43 463 VAL B CA 1
ATOM 1644 C C . VAL B 1 25 ? 4.452 -10.733 -16.200 1.00 8.30 463 VAL B C 1
ATOM 1645 O O . VAL B 1 25 ? 5.589 -10.306 -16.096 1.00 8.95 463 VAL B O 1
ATOM 1649 N N . GLU B 1 26 ? 3.804 -11.301 -15.210 1.00 9.64 464 GLU B N 1
ATOM 1650 C CA . GLU B 1 26 ? 4.445 -11.427 -13.888 1.00 10.62 464 GLU B CA 1
ATOM 1651 C C . GLU B 1 26 ? 5.762 -12.208 -14.001 1.00 11.28 464 GLU B C 1
ATOM 1652 O O . GLU B 1 26 ? 6.800 -11.765 -13.509 1.00 11.46 464 GLU B O 1
ATOM 1658 N N . ARG B 1 27 ? 5.736 -13.351 -14.702 1.00 11.90 465 ARG B N 1
ATOM 1659 C CA A ARG B 1 27 ? 6.956 -14.133 -14.890 0.50 12.41 465 ARG B CA 1
ATOM 1660 C CA B ARG B 1 27 ? 6.953 -14.132 -14.859 0.50 12.36 465 ARG B CA 1
ATOM 1661 C C . ARG B 1 27 ? 8.036 -13.392 -15.656 1.00 12.08 465 ARG B C 1
ATOM 1662 O O . ARG B 1 27 ? 9.237 -13.411 -15.278 1.00 13.38 465 ARG B O 1
ATOM 1677 N N . LYS B 1 28 ? 7.647 -12.742 -16.765 1.00 11.15 466 LYS B N 1
ATOM 1678 C CA . LYS B 1 28 ? 8.636 -11.999 -17.561 1.00 10.99 466 LYS B CA 1
ATOM 1679 C C . LYS B 1 28 ? 9.319 -10.908 -16.733 1.00 12.11 466 LYS B C 1
ATOM 1680 O O . LYS B 1 28 ? 10.547 -10.717 -16.827 1.00 13.96 466 LYS B O 1
ATOM 1686 N N . LEU B 1 29 ? 8.546 -10.192 -15.918 1.00 11.38 467 LEU B N 1
ATOM 1687 C CA . LEU B 1 29 ? 9.110 -9.116 -15.098 1.00 12.28 467 LEU B CA 1
ATOM 1688 C C . LEU B 1 29 ? 10.004 -9.685 -13.971 1.00 12.73 467 LEU B C 1
ATOM 1689 O O . LEU B 1 29 ? 11.119 -9.174 -13.753 1.00 14.03 467 LEU B O 1
ATOM 1694 N N . LEU B 1 30 ? 9.546 -10.708 -13.310 1.00 14.41 468 LEU B N 1
ATOM 1695 C CA . LEU B 1 30 ? 10.315 -11.312 -12.232 1.00 16.62 468 LEU B CA 1
ATOM 1696 C C . LEU B 1 30 ? 11.619 -11.854 -12.768 1.00 18.90 468 LEU B C 1
ATOM 1697 O O . LEU B 1 30 ? 12.655 -11.754 -12.111 1.00 21.59 468 LEU B O 1
ATOM 1702 N N . GLU B 1 31 ? 11.615 -12.402 -13.987 1.00 21.70 469 GLU B N 1
ATOM 1703 C CA . GLU B 1 31 ? 12.858 -12.938 -14.570 1.00 24.35 469 GLU B CA 1
ATOM 1704 C C . GLU B 1 31 ? 13.866 -11.795 -14.902 1.00 24.09 469 GLU B C 1
ATOM 1705 O O . GLU B 1 31 ? 15.084 -12.044 -14.895 1.00 26.70 469 GLU B O 1
ATOM 1711 N N . LYS B 1 32 ? 13.406 -10.545 -15.074 1.00 21.06 470 LYS B N 1
ATOM 1712 C CA . LYS B 1 32 ? 14.282 -9.368 -15.232 1.00 24.59 470 LYS B CA 1
ATOM 1713 C C . LYS B 1 32 ? 14.632 -8.708 -13.906 1.00 23.48 470 LYS B C 1
ATOM 1714 O O . LYS B 1 32 ? 15.333 -7.697 -13.901 1.00 27.11 470 LYS B O 1
ATOM 1720 N N . GLY B 1 33 ? 14.171 -9.270 -12.788 1.00 21.88 471 GLY B N 1
ATOM 1721 C CA . GLY B 1 33 ? 14.417 -8.678 -11.472 1.00 20.93 471 GLY B CA 1
ATOM 1722 C C . GLY B 1 33 ? 13.479 -7.545 -11.087 1.00 20.59 471 GLY B C 1
ATOM 1723 O O . GLY B 1 33 ? 13.825 -6.745 -10.209 1.00 21.40 471 GLY B O 1
ATOM 1724 N N . ILE B 1 34 ? 12.311 -7.463 -11.740 1.00 17.50 472 ILE B N 1
ATOM 1725 C CA . ILE B 1 34 ? 11.309 -6.428 -11.455 1.00 17.02 472 ILE B CA 1
ATOM 1726 C C . ILE B 1 34 ? 10.195 -7.064 -10.623 1.00 15.93 472 ILE B C 1
ATOM 1727 O O . ILE B 1 34 ? 9.673 -8.096 -10.984 1.00 15.47 472 ILE B O 1
ATOM 1732 N N A SER B 1 35 ? 9.798 -6.390 -9.529 0.50 15.25 473 SER B N 1
ATOM 1733 N N B SER B 1 35 ? 9.889 -6.472 -9.473 0.50 14.42 473 SER B N 1
ATOM 1734 C CA A SER B 1 35 ? 8.842 -6.910 -8.507 0.50 15.15 473 SER B CA 1
ATOM 1735 C CA B SER B 1 35 ? 8.884 -7.039 -8.611 0.50 13.64 473 SER B CA 1
ATOM 1736 C C A SER B 1 35 ? 7.328 -6.933 -8.813 0.50 13.14 473 SER B C 1
ATOM 1737 C C B SER B 1 35 ? 7.535 -6.811 -9.295 0.50 12.47 473 SER B C 1
ATOM 1738 O O A SER B 1 35 ? 6.555 -6.155 -8.237 0.50 13.60 473 SER B O 1
ATOM 1739 O O B SER B 1 35 ? 7.211 -5.704 -9.724 0.50 12.03 473 SER B O 1
ATOM 1744 N N . ALA B 1 36 ? 6.889 -7.916 -9.571 1.00 12.62 474 ALA B N 1
ATOM 1745 C CA . ALA B 1 36 ? 5.531 -7.931 -10.076 1.00 11.71 474 ALA B CA 1
ATOM 1746 C C . ALA B 1 36 ? 4.703 -8.866 -9.248 1.00 12.08 474 ALA B C 1
ATOM 1747 O O . ALA B 1 36 ? 5.269 -9.791 -8.598 1.00 13.36 474 ALA B O 1
ATOM 1749 N N . TYR B 1 37 ? 3.399 -8.638 -9.186 1.00 10.80 475 TYR B N 1
ATOM 1750 C CA . TYR B 1 37 ? 2.509 -9.413 -8.370 1.00 10.73 475 TYR B CA 1
ATOM 1751 C C . TYR B 1 37 ? 1.145 -9.495 -8.973 1.00 9.94 475 TYR B C 1
ATOM 1752 O O . TYR B 1 37 ? 0.537 -8.458 -9.260 1.00 9.33 475 TYR B O 1
ATOM 1761 N N . VAL B 1 38 ? 0.601 -10.689 -9.152 1.00 8.80 476 VAL B N 1
ATOM 1762 C CA . VAL B 1 38 ? -0.724 -10.870 -9.652 1.00 9.20 476 VAL B CA 1
ATOM 1763 C C . VAL B 1 38 ? -1.671 -10.894 -8.457 1.00 9.96 476 VAL B C 1
ATOM 1764 O O . VAL B 1 38 ? -1.597 -11.800 -7.591 1.00 10.47 476 VAL B O 1
ATOM 1768 N N . LEU B 1 39 ? -2.573 -9.917 -8.430 1.00 9.51 477 LEU B N 1
ATOM 1769 C CA . LEU B 1 39 ? -3.595 -9.751 -7.400 1.00 10.34 477 LEU B CA 1
ATOM 1770 C C . LEU B 1 39 ? -4.905 -10.218 -7.946 1.00 12.30 477 LEU B C 1
ATOM 1771 O O . LEU B 1 39 ? -5.574 -9.503 -8.724 1.00 13.81 477 LEU B O 1
ATOM 1776 N N . ASP B 1 40 ? -5.300 -11.400 -7.489 1.00 17.03 478 ASP B N 1
ATOM 1777 C CA . ASP B 1 40 ? -6.505 -12.044 -8.032 1.00 20.90 478 ASP B CA 1
ATOM 1778 C C . ASP B 1 40 ? -7.561 -12.130 -6.922 1.00 20.00 478 ASP B C 1
ATOM 1779 O O . ASP B 1 40 ? -7.314 -12.710 -5.860 1.00 20.42 478 ASP B O 1
ATOM 1784 N N . GLY B 1 41 ? -8.710 -11.534 -7.200 1.00 20.52 479 GLY B N 1
ATOM 1785 C CA . GLY B 1 41 ? -9.836 -11.492 -6.282 1.00 21.83 479 GLY B CA 1
ATOM 1786 C C . GLY B 1 41 ? -10.310 -12.876 -5.885 1.00 21.88 479 GLY B C 1
ATOM 1787 O O . GLY B 1 41 ? -10.781 -13.069 -4.749 1.00 18.72 479 GLY B O 1
ATOM 1788 N N . ASP B 1 42 ? -10.178 -13.874 -6.758 1.00 23.59 480 ASP B N 1
ATOM 1789 C CA . ASP B 1 42 ? -10.596 -15.221 -6.358 1.00 27.90 480 ASP B CA 1
ATOM 1790 C C . ASP B 1 42 ? -9.775 -15.695 -5.151 1.00 26.17 480 ASP B C 1
ATOM 1791 O O . ASP B 1 42 ? -10.350 -16.260 -4.208 1.00 25.75 480 ASP B O 1
ATOM 1796 N N . ASN B 1 43 ? -8.467 -15.416 -5.164 1.00 24.09 481 ASN B N 1
ATOM 1797 C CA . ASN B 1 43 ? -7.557 -15.722 -4.060 1.00 25.99 481 ASN B CA 1
ATOM 1798 C C . ASN B 1 43 ? -7.977 -14.945 -2.783 1.00 23.25 481 ASN B C 1
ATOM 1799 O O . ASN B 1 43 ? -8.038 -15.492 -1.703 1.00 28.49 481 ASN B O 1
ATOM 1804 N N . LEU B 1 44 ? -8.317 -13.691 -2.937 1.00 23.14 482 LEU B N 1
ATOM 1805 C CA . LEU B 1 44 ? -8.638 -12.803 -1.793 1.00 24.33 482 LEU B CA 1
ATOM 1806 C C . LEU B 1 44 ? -9.953 -13.158 -1.154 1.00 23.13 482 LEU B C 1
ATOM 1807 O O . LEU B 1 44 ? -10.187 -12.888 0.012 1.00 18.71 482 LEU B O 1
ATOM 1812 N N . ARG B 1 45 ? -10.877 -13.697 -1.934 1.00 23.15 483 ARG B N 1
ATOM 1813 C CA . ARG B 1 45 ? -12.177 -14.023 -1.378 1.00 22.43 483 ARG B CA 1
ATOM 1814 C C . ARG B 1 45 ? -12.086 -15.094 -0.302 1.00 21.28 483 ARG B C 1
ATOM 1815 O O . ARG B 1 45 ? -13.011 -15.224 0.489 1.00 23.33 483 ARG B O 1
ATOM 1823 N N . HIS B 1 46 ? -10.995 -15.849 -0.258 1.00 24.33 484 HIS B N 1
ATOM 1824 C CA . HIS B 1 46 ? -10.839 -16.878 0.780 1.00 25.90 484 HIS B CA 1
ATOM 1825 C C . HIS B 1 46 ? -10.363 -16.286 2.146 1.00 24.87 484 HIS B C 1
ATOM 1826 O O . HIS B 1 46 ? -10.501 -16.927 3.199 1.00 23.01 484 HIS B O 1
ATOM 1833 N N . GLY B 1 47 ? -9.839 -15.071 2.111 1.00 18.70 485 GLY B N 1
ATOM 1834 C CA . GLY B 1 47 ? -9.208 -14.455 3.292 1.00 15.62 485 GLY B CA 1
ATOM 1835 C C . GLY B 1 47 ? -9.763 -13.065 3.523 1.00 13.03 485 GLY B C 1
ATOM 1836 O O . GLY B 1 47 ? -10.824 -12.878 4.106 1.00 11.73 485 GLY B O 1
ATOM 1837 N N . LEU B 1 48 ? -9.078 -12.064 2.987 1.00 12.32 486 LEU B N 1
ATOM 1838 C CA . LEU B 1 48 ? -9.477 -10.664 3.141 1.00 12.15 486 LEU B CA 1
ATOM 1839 C C . LEU B 1 48 ? -10.957 -10.447 2.901 1.00 12.46 486 LEU B C 1
ATOM 1840 O O . LEU B 1 48 ? -11.642 -9.734 3.673 1.00 13.13 486 LEU B O 1
ATOM 1845 N N . ASN B 1 49 ? -11.434 -11.027 1.797 1.00 12.40 487 ASN B N 1
ATOM 1846 C CA . ASN B 1 49 ? -12.793 -10.760 1.326 1.00 15.09 487 ASN B CA 1
ATOM 1847 C C . ASN B 1 49 ? -13.718 -11.939 1.569 1.00 17.84 487 ASN B C 1
ATOM 1848 O O . ASN B 1 49 ? -14.791 -12.069 0.920 1.00 18.95 487 ASN B O 1
ATOM 1853 N N . ALA B 1 50 ? -13.401 -12.723 2.603 1.00 17.77 488 ALA B N 1
ATOM 1854 C CA . ALA B 1 50 ? -14.263 -13.857 3.017 1.00 18.23 488 ALA B CA 1
ATOM 1855 C C . ALA B 1 50 ? -15.664 -13.448 3.438 1.00 17.97 488 ALA B C 1
ATOM 1856 O O . ALA B 1 50 ? -16.561 -14.286 3.431 1.00 20.73 488 ALA B O 1
ATOM 1858 N N . ASP B 1 51 ? -15.856 -12.215 3.861 1.00 17.82 489 ASP B N 1
ATOM 1859 C CA . ASP B 1 51 ? -17.151 -11.702 4.281 1.00 19.90 489 ASP B CA 1
ATOM 1860 C C . ASP B 1 51 ? -18.085 -11.405 3.114 1.00 21.01 489 ASP B C 1
ATOM 1861 O O . ASP B 1 51 ? -19.296 -11.220 3.338 1.00 24.56 489 ASP B O 1
ATOM 1866 N N . LEU B 1 52 ? -17.573 -11.364 1.879 1.00 19.98 490 LEU B N 1
ATOM 1867 C CA . LEU B 1 52 ? -18.403 -10.964 0.725 1.00 20.99 490 LEU B CA 1
ATOM 1868 C C . LEU B 1 52 ? -19.050 -12.151 0.034 1.00 21.81 490 LEU B C 1
ATOM 1869 O O . LEU B 1 52 ? -18.431 -13.214 -0.135 1.00 23.37 490 LEU B O 1
ATOM 1874 N N . GLY B 1 53 ? -20.290 -11.957 -0.408 1.00 24.52 491 GLY B N 1
ATOM 1875 C CA . GLY B 1 53 ? -20.936 -12.925 -1.282 1.00 27.15 491 GLY B CA 1
ATOM 1876 C C . GLY B 1 53 ? -20.860 -12.428 -2.711 1.00 30.16 491 GLY B C 1
ATOM 1877 O O . GLY B 1 53 ? -19.903 -11.742 -3.099 1.00 28.95 491 GLY B O 1
ATOM 1878 N N . PHE B 1 54 ? -21.890 -12.747 -3.501 1.00 32.56 492 PHE B N 1
ATOM 1879 C CA . PHE B 1 54 ? -21.866 -12.500 -4.931 1.00 30.52 492 PHE B CA 1
ATOM 1880 C C . PHE B 1 54 ? -23.042 -11.683 -5.458 1.00 28.81 492 PHE B C 1
ATOM 1881 O O . PHE B 1 54 ? -23.308 -11.665 -6.667 1.00 31.96 492 PHE B O 1
ATOM 1889 N N . SER B 1 55 ? -23.690 -10.950 -4.569 1.00 25.23 493 SER B N 1
ATOM 1890 C CA . SER B 1 55 ? -24.646 -9.955 -4.997 1.00 24.05 493 SER B CA 1
ATOM 1891 C C . SER B 1 55 ? -23.925 -8.932 -5.875 1.00 24.68 493 SER B C 1
ATOM 1892 O O . SER B 1 55 ? -22.686 -8.828 -5.838 1.00 20.52 493 SER B O 1
ATOM 1895 N N . MET B 1 56 ? -24.658 -8.141 -6.643 1.00 25.58 494 MET B N 1
ATOM 1896 C CA . MET B 1 56 ? -24.034 -7.112 -7.455 1.00 25.90 494 MET B CA 1
ATOM 1897 C C . MET B 1 56 ? -23.233 -6.113 -6.585 1.00 22.41 494 MET B C 1
ATOM 1898 O O . MET B 1 56 ? -22.125 -5.687 -6.957 1.00 19.83 494 MET B O 1
ATOM 1903 N N . ALA B 1 57 ? -23.797 -5.736 -5.437 1.00 19.75 495 ALA B N 1
ATOM 1904 C CA . ALA B 1 57 ? -23.138 -4.837 -4.516 1.00 18.36 495 ALA B CA 1
ATOM 1905 C C . ALA B 1 57 ? -21.833 -5.457 -3.951 1.00 18.48 495 ALA B C 1
ATOM 1906 O O . ALA B 1 57 ? -20.801 -4.751 -3.840 1.00 17.49 495 ALA B O 1
ATOM 1908 N N . ASP B 1 58 ? -21.871 -6.744 -3.610 1.00 17.27 496 ASP B N 1
ATOM 1909 C CA . ASP B 1 58 ? -20.698 -7.431 -3.082 1.00 16.95 496 ASP B CA 1
ATOM 1910 C C . ASP B 1 58 ? -19.637 -7.548 -4.156 1.00 16.74 496 ASP B C 1
ATOM 1911 O O . ASP B 1 58 ? -18.455 -7.387 -3.847 1.00 15.81 496 ASP B O 1
ATOM 1916 N N . ARG B 1 59 ? -20.027 -7.745 -5.421 1.00 16.93 497 ARG B N 1
ATOM 1917 C CA . ARG B 1 59 ? -19.061 -7.771 -6.511 1.00 17.36 497 ARG B CA 1
ATOM 1918 C C . ARG B 1 59 ? -18.392 -6.410 -6.658 1.00 14.73 497 ARG B C 1
ATOM 1919 O O . ARG B 1 59 ? -17.194 -6.359 -6.928 1.00 14.63 497 ARG B O 1
ATOM 1927 N N . ALA B 1 60 ? -19.144 -5.328 -6.562 1.00 13.28 498 ALA B N 1
ATOM 1928 C CA . ALA B 1 60 ? -18.569 -4.014 -6.629 1.00 12.66 498 ALA B CA 1
ATOM 1929 C C . ALA B 1 60 ? -17.613 -3.768 -5.450 1.00 12.45 498 ALA B C 1
ATOM 1930 O O . ALA B 1 60 ? -16.568 -3.131 -5.600 1.00 12.26 498 ALA B O 1
ATOM 1932 N N . GLU B 1 61 ? -18.014 -4.202 -4.252 1.00 13.31 499 GLU B N 1
ATOM 1933 C CA . GLU B 1 61 ? -17.193 -3.976 -3.083 1.00 13.45 499 GLU B CA 1
ATOM 1934 C C . GLU B 1 61 ? -15.909 -4.781 -3.157 1.00 13.55 499 GLU B C 1
ATOM 1935 O O . GLU B 1 61 ? -14.859 -4.281 -2.734 1.00 11.39 499 GLU B O 1
ATOM 1941 N N . ASN B 1 62 ? -15.945 -5.981 -3.726 1.00 12.30 500 ASN B N 1
ATOM 1942 C CA . ASN B 1 62 ? -14.773 -6.797 -3.975 1.00 11.80 500 ASN B CA 1
ATOM 1943 C C . ASN B 1 62 ? -13.767 -5.989 -4.819 1.00 11.05 500 ASN B C 1
ATOM 1944 O O . ASN B 1 62 ? -12.581 -5.911 -4.488 1.00 10.60 500 ASN B O 1
ATOM 1949 N N . LEU B 1 63 ? -14.259 -5.393 -5.926 1.00 10.99 501 LEU B N 1
ATOM 1950 C CA . LEU B 1 63 ? -13.411 -4.595 -6.812 1.00 10.44 501 LEU B CA 1
ATOM 1951 C C . LEU B 1 63 ? -12.908 -3.342 -6.108 1.00 9.86 501 LEU B C 1
ATOM 1952 O O . LEU B 1 63 ? -11.741 -3.003 -6.276 1.00 9.10 501 LEU B O 1
ATOM 1957 N N . ARG B 1 64 ? -13.729 -2.679 -5.297 1.00 9.93 502 ARG B N 1
ATOM 1958 C CA . ARG B 1 64 ? -13.304 -1.496 -4.558 1.00 9.94 502 ARG B CA 1
ATOM 1959 C C . ARG B 1 64 ? -12.153 -1.860 -3.644 1.00 9.64 502 ARG B C 1
ATOM 1960 O O . ARG B 1 64 ? -11.112 -1.198 -3.626 1.00 9.22 502 ARG B O 1
ATOM 1968 N N . ARG B 1 65 ? -12.284 -2.947 -2.895 1.00 10.56 503 ARG B N 1
ATOM 1969 C CA . ARG B 1 65 ? -11.226 -3.362 -2.010 1.00 10.62 503 ARG B CA 1
ATOM 1970 C C . ARG B 1 65 ? -9.958 -3.772 -2.803 1.00 10.08 503 ARG B C 1
ATOM 1971 O O . ARG B 1 65 ? -8.847 -3.388 -2.412 1.00 9.66 503 ARG B O 1
ATOM 1979 N N . LEU B 1 66 ? -10.118 -4.531 -3.896 1.00 10.53 504 LEU B N 1
ATOM 1980 C CA A LEU B 1 66 ? -9.009 -4.886 -4.773 0.50 10.04 504 LEU B CA 1
ATOM 1981 C CA B LEU B 1 66 ? -9.058 -4.869 -4.822 0.50 10.70 504 LEU B CA 1
ATOM 1982 C C . LEU B 1 66 ? -8.257 -3.610 -5.231 1.00 9.19 504 LEU B C 1
ATOM 1983 O O . LEU B 1 66 ? -7.033 -3.611 -5.282 1.00 10.61 504 LEU B O 1
ATOM 1992 N N . SER B 1 67 ? -8.967 -2.549 -5.549 1.00 8.56 505 SER B N 1
ATOM 1993 C CA . SER B 1 67 ? -8.313 -1.348 -6.028 1.00 8.23 505 SER B CA 1
ATOM 1994 C C . SER B 1 67 ? -7.431 -0.735 -4.937 1.00 7.69 505 SER B C 1
ATOM 1995 O O . SER B 1 67 ? -6.370 -0.275 -5.246 1.00 7.21 505 SER B O 1
ATOM 1998 N N . HIS B 1 68 ? -7.882 -0.750 -3.687 1.00 8.22 506 HIS B N 1
ATOM 1999 C CA . HIS B 1 68 ? -7.048 -0.293 -2.595 1.00 7.92 506 HIS B CA 1
ATOM 2000 C C . HIS B 1 68 ? -5.888 -1.177 -2.269 1.00 7.68 506 HIS B C 1
ATOM 2001 O O . HIS B 1 68 ? -4.840 -0.707 -1.925 1.00 8.63 506 HIS B O 1
ATOM 2008 N N . VAL B 1 69 ? -6.076 -2.486 -2.347 1.00 7.91 507 VAL B N 1
ATOM 2009 C CA . VAL B 1 69 ? -4.961 -3.420 -2.092 1.00 8.14 507 VAL B CA 1
ATOM 2010 C C . VAL B 1 69 ? -3.905 -3.221 -3.198 1.00 8.06 507 VAL B C 1
ATOM 2011 O O . VAL B 1 69 ? -2.737 -3.180 -2.923 1.00 8.10 507 VAL B O 1
ATOM 2015 N N . ALA B 1 70 ? -4.367 -3.010 -4.430 1.00 8.27 508 ALA B N 1
ATOM 2016 C CA . ALA B 1 70 ? -3.447 -2.764 -5.509 1.00 9.08 508 ALA B CA 1
ATOM 2017 C C . ALA B 1 70 ? -2.673 -1.497 -5.332 1.00 9.66 508 ALA B C 1
ATOM 2018 O O . ALA B 1 70 ? -1.435 -1.471 -5.541 1.00 8.53 508 ALA B O 1
ATOM 2020 N N . THR B 1 71 ? -3.349 -0.434 -4.873 1.00 10.38 509 THR B N 1
ATOM 2021 C CA A THR B 1 71 ? -2.595 0.836 -4.638 0.50 11.22 509 THR B CA 1
ATOM 2022 C CA B THR B 1 71 ? -2.688 0.834 -4.664 0.50 10.74 509 THR B CA 1
ATOM 2023 C C . THR B 1 71 ? -1.611 0.679 -3.551 1.00 11.15 509 THR B C 1
ATOM 2024 O O . THR B 1 71 ? -0.493 1.202 -3.616 1.00 11.25 509 THR B O 1
ATOM 2031 N N . LEU B 1 72 ? -1.966 -0.069 -2.517 1.00 10.50 510 LEU B N 1
ATOM 2032 C CA A LEU B 1 72 ? -1.056 -0.313 -1.428 0.50 11.24 510 LEU B CA 1
ATOM 2033 C CA B LEU B 1 72 ? -1.060 -0.368 -1.406 0.50 11.44 510 LEU B CA 1
ATOM 2034 C C . LEU B 1 72 ? 0.202 -1.084 -1.870 1.00 9.99 510 LEU B C 1
ATOM 2035 O O . LEU B 1 72 ? 1.362 -0.676 -1.572 1.00 11.41 510 LEU B O 1
ATOM 2044 N N . LEU B 1 73 ? -0.005 -2.156 -2.643 1.00 9.61 511 LEU B N 1
ATOM 2045 C CA . LEU B 1 73 ? 1.132 -2.923 -3.123 1.00 10.19 511 LEU B CA 1
ATOM 2046 C C . LEU B 1 73 ? 1.995 -2.106 -4.114 1.00 9.11 511 LEU B C 1
ATOM 2047 O O . LEU B 1 73 ? 3.197 -2.198 -4.112 1.00 8.45 511 LEU B O 1
ATOM 2052 N N . ALA B 1 74 ? 1.359 -1.284 -4.939 1.00 9.10 512 ALA B N 1
ATOM 2053 C CA . ALA B 1 74 ? 2.112 -0.384 -5.819 1.00 10.42 512 ALA B CA 1
ATOM 2054 C C . ALA B 1 74 ? 2.901 0.620 -5.076 1.00 12.37 512 ALA B C 1
ATOM 2055 O O . ALA B 1 74 ? 4.062 0.900 -5.403 1.00 12.82 512 ALA B O 1
ATOM 2057 N N . ASP B 1 75 ? 2.321 1.162 -4.018 1.00 14.34 513 ASP B N 1
ATOM 2058 C CA . ASP B 1 75 ? 3.052 2.138 -3.215 1.00 18.62 513 ASP B CA 1
ATOM 2059 C C . ASP B 1 75 ? 4.264 1.473 -2.533 1.00 20.16 513 ASP B C 1
ATOM 2060 O O . ASP B 1 75 ? 5.299 2.127 -2.358 1.00 25.70 513 ASP B O 1
ATOM 2065 N N . CYS B 1 76 ? 4.178 0.173 -2.246 1.00 20.35 514 CYS B N 1
ATOM 2066 C CA . CYS B 1 76 ? 5.289 -0.674 -1.785 1.00 20.82 514 CYS B CA 1
ATOM 2067 C C . CYS B 1 76 ? 6.312 -1.114 -2.872 1.00 19.89 514 CYS B C 1
ATOM 2068 O O . CYS B 1 76 ? 7.227 -1.888 -2.566 1.00 20.16 514 CYS B O 1
ATOM 2071 N N . GLY B 1 77 ? 6.141 -0.679 -4.121 1.00 15.07 515 GLY B N 1
ATOM 2072 C CA . GLY B 1 77 ? 7.127 -0.843 -5.171 1.00 14.52 515 GLY B CA 1
ATOM 2073 C C . GLY B 1 77 ? 6.794 -1.903 -6.197 1.00 12.87 515 GLY B C 1
ATOM 2074 O O . GLY B 1 77 ? 7.567 -2.1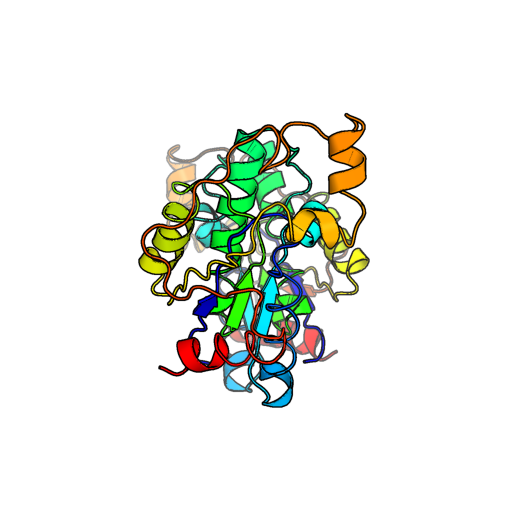08 -7.142 1.00 14.03 515 GLY B O 1
ATOM 2075 N N . HIS B 1 78 ? 5.647 -2.571 -6.068 1.00 10.55 516 HIS B N 1
ATOM 2076 C CA . HIS B 1 78 ? 5.331 -3.672 -6.969 1.00 10.97 516 HIS B CA 1
ATOM 2077 C C . HIS B 1 78 ? 4.598 -3.217 -8.219 1.00 9.91 516 HIS B C 1
ATOM 2078 O O . HIS B 1 78 ? 3.835 -2.235 -8.198 1.00 9.22 516 HIS B O 1
ATOM 2085 N N . LEU B 1 79 ? 4.824 -3.952 -9.293 1.00 8.74 517 LEU B N 1
ATOM 2086 C CA . LEU B 1 79 ? 4.030 -3.868 -10.482 1.00 9.41 517 LEU B CA 1
ATOM 2087 C C . LEU B 1 79 ? 2.873 -4.813 -10.301 1.00 8.21 517 LEU B C 1
ATOM 2088 O O . LEU B 1 79 ? 3.038 -6.029 -10.280 1.00 9.03 517 LEU B O 1
ATOM 2093 N N . VAL B 1 80 ? 1.682 -4.282 -10.095 1.00 7.88 518 VAL B N 1
ATOM 2094 C CA . VAL B 1 80 ? 0.509 -5.053 -9.733 1.00 7.79 518 VAL B CA 1
ATOM 2095 C C . VAL B 1 80 ? -0.322 -5.398 -10.963 1.00 8.01 518 VAL B C 1
ATOM 2096 O O . VAL B 1 80 ? -0.590 -4.480 -11.770 1.00 8.43 518 VAL B O 1
ATOM 2100 N N . LEU B 1 81 ? -0.758 -6.637 -11.113 1.00 8.43 519 LEU B N 1
ATOM 2101 C CA . LEU B 1 81 ? -1.515 -7.094 -12.245 1.00 8.86 519 LEU B CA 1
ATOM 2102 C C . LEU B 1 81 ? -2.837 -7.624 -11.730 1.00 8.61 519 LEU B C 1
ATOM 2103 O O . LEU B 1 81 ? -2.845 -8.556 -10.897 1.00 8.56 519 LEU B O 1
ATOM 2108 N N . VAL B 1 82 ? -3.957 -7.083 -12.164 1.00 8.53 520 VAL B N 1
ATOM 2109 C CA . VAL B 1 82 ? -5.264 -7.404 -11.611 1.00 8.76 520 VAL B CA 1
ATOM 2110 C C . VAL B 1 82 ? -6.161 -7.969 -12.684 1.00 8.61 520 VAL B C 1
ATOM 2111 O O . VAL B 1 82 ? -6.668 -7.214 -13.528 1.00 7.94 520 VAL B O 1
ATOM 2115 N N . PRO B 1 83 ? -6.375 -9.284 -12.724 1.00 8.47 521 PRO B N 1
ATOM 2116 C CA . PRO B 1 83 ? -7.119 -9.910 -13.798 1.00 10.39 521 PRO B CA 1
ATOM 2117 C C . PRO B 1 83 ? -8.578 -10.090 -13.564 1.00 11.56 521 PRO B C 1
ATOM 2118 O O . PRO B 1 83 ? -9.092 -11.230 -13.833 1.00 17.59 521 PRO B O 1
ATOM 2122 N N . ALA B 1 84 ? -9.296 -9.055 -13.213 1.00 11.61 522 ALA B N 1
ATOM 2123 C CA . ALA B 1 84 ? -10.695 -9.203 -12.864 1.00 12.47 522 ALA B CA 1
ATOM 2124 C C . ALA B 1 84 ? -11.580 -8.879 -14.039 1.00 12.07 522 ALA B C 1
ATOM 2125 O O . ALA B 1 84 ? -11.165 -8.116 -14.911 1.00 14.23 522 ALA B O 1
ATOM 2127 N N . ILE B 1 85 ? -12.754 -9.457 -14.108 1.00 11.25 523 ILE B N 1
ATOM 2128 C CA . ILE B 1 85 ? -13.662 -9.203 -15.207 1.00 11.78 523 ILE B CA 1
ATOM 2129 C C . ILE B 1 85 ? -13.974 -7.729 -15.245 1.00 11.26 523 ILE B C 1
ATOM 2130 O O . ILE B 1 85 ? -13.905 -7.139 -16.361 1.00 11.36 523 ILE B O 1
ATOM 2135 N N . SER B 1 86 ? -14.337 -7.147 -14.079 1.00 10.35 524 SER B N 1
ATOM 2136 C CA A SER B 1 86 ? -14.588 -5.695 -13.971 0.50 10.62 524 SER B CA 1
ATOM 2137 C CA B SER B 1 86 ? -14.747 -5.728 -13.894 0.50 11.11 524 SER B CA 1
ATOM 2138 C C . SER B 1 86 ? -15.629 -5.273 -15.035 1.00 10.40 524 SER B C 1
ATOM 2139 O O . SER B 1 86 ? -15.278 -4.453 -15.899 1.00 10.57 524 SER B O 1
ATOM 2144 N N . PRO B 1 87 ? -16.842 -5.803 -14.993 1.00 9.69 525 PRO B N 1
ATOM 2145 C CA . PRO B 1 87 ? -17.741 -5.614 -16.141 1.00 10.34 525 PRO B CA 1
ATOM 2146 C C . PRO B 1 87 ? -18.319 -4.225 -16.325 1.00 9.93 525 PRO B C 1
ATOM 2147 O O . PRO B 1 87 ? -18.707 -3.899 -17.447 1.00 10.92 525 PRO B O 1
ATOM 2151 N N . LEU B 1 88 ? -18.436 -3.427 -15.256 1.00 10.33 526 LEU B N 1
ATOM 2152 C CA . LEU B 1 88 ? -19.065 -2.108 -15.401 1.00 9.98 526 LEU B CA 1
ATOM 2153 C C . LEU B 1 88 ? -18.022 -1.024 -15.515 1.00 9.93 526 LEU B C 1
ATOM 2154 O O . LEU B 1 88 ? -16.997 -1.037 -14.860 1.00 9.92 526 LEU B O 1
ATOM 2159 N N . ALA B 1 89 ? -18.272 -0.062 -16.395 1.00 9.79 527 ALA B N 1
ATOM 2160 C CA . ALA B 1 89 ? -17.408 1.061 -16.547 1.00 10.54 527 ALA B CA 1
ATOM 2161 C C . ALA B 1 89 ? -17.176 1.768 -15.220 1.00 10.76 527 ALA B C 1
ATOM 2162 O O . ALA B 1 89 ? -16.044 2.189 -14.935 1.00 11.52 527 ALA B O 1
ATOM 2164 N N A GLU B 1 90 ? -18.215 1.850 -14.392 0.60 11.48 528 GLU B N 1
ATOM 2165 N N B GLU B 1 90 ? -18.242 1.873 -14.421 0.40 12.03 528 GLU B N 1
ATOM 2166 C CA A GLU B 1 90 ? -18.088 2.491 -13.065 0.60 13.17 528 GLU B CA 1
ATOM 2167 C CA B GLU B 1 90 ? -18.201 2.694 -13.204 0.40 13.85 528 GLU B CA 1
ATOM 2168 C C A GLU B 1 90 ? -17.034 1.751 -12.224 0.60 12.42 528 GLU B C 1
ATOM 2169 C C B GLU B 1 90 ? -17.133 2.209 -12.290 0.40 13.72 528 GLU B C 1
ATOM 2170 O O A GLU B 1 90 ? -16.212 2.375 -11.537 0.60 12.30 528 GLU B O 1
ATOM 2171 O O B GLU B 1 90 ? -16.395 3.013 -11.746 0.40 13.64 528 GLU B O 1
ATOM 2182 N N A HIS B 1 91 ? -16.970 0.426 -12.332 0.60 11.18 529 HIS B N 1
ATOM 2183 N N B HIS B 1 91 ? -17.084 0.898 -12.072 0.40 13.43 529 HIS B N 1
ATOM 2184 C CA A HIS B 1 91 ? -15.921 -0.341 -11.567 0.60 10.45 529 HIS B CA 1
ATOM 2185 C CA B HIS B 1 91 ? -16.055 0.323 -11.190 0.40 13.99 529 HIS B CA 1
ATOM 2186 C C A HIS B 1 91 ? -14.540 0.185 -11.878 0.60 10.69 529 HIS B C 1
ATOM 2187 C C B HIS B 1 91 ? -14.595 0.279 -11.793 0.40 12.89 529 HIS B C 1
ATOM 2188 O O A HIS B 1 91 ? -13.742 0.468 -10.985 0.60 10.00 529 HIS B O 1
ATOM 2189 O O B HIS B 1 91 ? -13.615 0.244 -11.042 0.40 12.51 529 HIS B O 1
ATOM 2202 N N A ARG B 1 92 ? -14.269 0.295 -13.169 0.60 9.90 530 ARG B N 1
ATOM 2203 N N B ARG B 1 92 ? -14.404 0.281 -13.117 0.40 11.26 530 ARG B N 1
ATOM 2204 C CA A ARG B 1 92 ? -12.984 0.612 -13.663 0.60 9.53 530 ARG B CA 1
ATOM 2205 C CA B ARG B 1 92 ? -13.063 0.582 -13.648 0.40 9.98 530 ARG B CA 1
ATOM 2206 C C A ARG B 1 92 ? -12.657 2.081 -13.424 0.60 9.20 530 ARG B C 1
ATOM 2207 C C B ARG B 1 92 ? -12.685 2.052 -13.394 0.40 9.49 530 ARG B C 1
ATOM 2208 O O A ARG B 1 92 ? -11.504 2.418 -13.138 0.60 8.64 530 ARG B O 1
ATOM 2209 O O B ARG B 1 92 ? -11.515 2.373 -13.124 0.40 9.12 530 ARG B O 1
ATOM 2224 N N . ALA B 1 93 ? -13.656 2.948 -13.539 1.00 8.55 531 ALA B N 1
ATOM 2225 C CA . ALA B 1 93 ? -13.427 4.389 -13.236 1.00 8.69 531 ALA B CA 1
ATOM 2226 C C . ALA B 1 93 ? -13.124 4.599 -11.758 1.00 8.23 531 ALA B C 1
ATOM 2227 O O . ALA B 1 93 ? -12.185 5.345 -11.433 1.00 8.42 531 ALA B O 1
ATOM 2229 N N . LEU B 1 94 ? -13.822 3.896 -10.889 1.00 9.12 532 LEU B N 1
ATOM 2230 C CA . LEU B 1 94 ? -13.569 4.040 -9.459 1.00 9.23 532 LEU B CA 1
ATOM 2231 C C . LEU B 1 94 ? -12.176 3.540 -9.122 1.00 8.93 532 LEU B C 1
ATOM 2232 O O . LEU B 1 94 ? -11.406 4.142 -8.359 1.00 8.70 532 LEU B O 1
ATOM 2237 N N . ALA B 1 95 ? -11.785 2.410 -9.684 1.00 8.31 533 ALA B N 1
ATOM 2238 C CA . ALA B 1 95 ? -10.475 1.845 -9.450 1.00 8.49 533 ALA B CA 1
ATOM 2239 C C . ALA B 1 95 ? -9.358 2.747 -9.917 1.00 8.34 533 ALA B C 1
ATOM 2240 O O . ALA B 1 95 ? -8.355 2.927 -9.274 1.00 7.69 533 ALA B O 1
ATOM 2242 N N . ARG B 1 96 ? -9.544 3.322 -11.111 1.00 8.49 534 ARG B N 1
ATOM 2243 C CA . ARG B 1 96 ? -8.587 4.295 -11.599 1.00 8.69 534 ARG B CA 1
ATOM 2244 C C . ARG B 1 96 ? -8.460 5.486 -10.637 1.00 7.95 534 ARG B C 1
ATOM 2245 O O . ARG B 1 96 ? -7.337 5.914 -10.365 1.00 8.28 534 ARG B O 1
ATOM 2253 N N . LYS B 1 97 ? -9.602 5.985 -10.170 1.00 8.62 535 LYS B N 1
ATOM 2254 C CA . LYS B 1 97 ? -9.599 7.175 -9.306 1.00 8.50 535 LYS B CA 1
ATOM 2255 C C . LYS B 1 97 ? -8.902 6.833 -7.965 1.00 8.78 535 LYS B C 1
ATOM 2256 O O . LYS B 1 97 ? -8.105 7.648 -7.457 1.00 8.93 535 LYS B O 1
ATOM 2262 N N . VAL B 1 98 ? -9.061 5.644 -7.414 1.00 7.42 536 VAL B N 1
ATOM 2263 C CA . VAL B 1 98 ? -8.306 5.261 -6.217 1.00 8.15 536 VAL B CA 1
ATOM 2264 C C . VAL B 1 98 ? -6.813 5.373 -6.490 1.00 7.72 536 VAL B C 1
ATOM 2265 O O . VAL B 1 98 ? -6.049 5.864 -5.658 1.00 8.01 536 VAL B O 1
ATOM 2269 N N . HIS B 1 99 ? -6.353 4.907 -7.655 1.00 7.89 537 HIS B N 1
ATOM 2270 C CA . HIS B 1 99 ? -4.938 4.990 -7.978 1.00 7.96 537 HIS B CA 1
ATOM 2271 C C . HIS B 1 99 ? 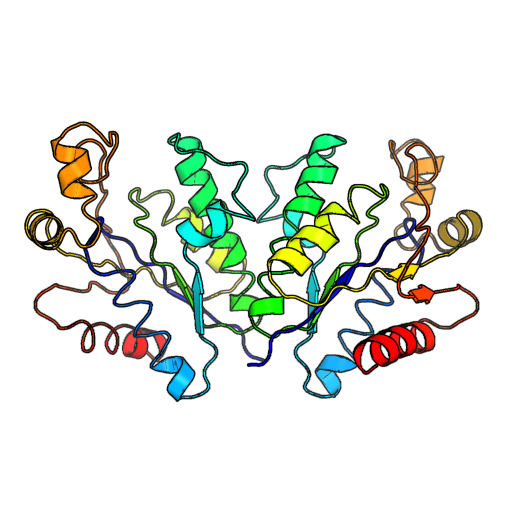-4.473 6.409 -8.207 1.00 8.63 537 HIS B C 1
ATOM 2272 O O . HIS B 1 99 ? -3.470 6.830 -7.670 1.00 8.65 537 HIS B O 1
ATOM 2279 N N . ALA B 1 100 ? -5.230 7.155 -8.966 1.00 8.61 538 ALA B N 1
ATOM 2280 C CA . ALA B 1 100 ? -4.867 8.537 -9.238 1.00 9.40 538 ALA B CA 1
ATOM 2281 C C . ALA B 1 100 ? -4.805 9.358 -7.963 1.00 8.80 538 ALA B C 1
ATOM 2282 O O . ALA B 1 100 ? -3.883 10.191 -7.797 1.00 8.05 538 ALA B O 1
ATOM 2284 N N . ASP B 1 101 ? -5.759 9.156 -7.058 1.00 9.29 539 ASP B N 1
ATOM 2285 C CA . ASP B 1 101 ? -5.746 9.899 -5.782 1.00 9.92 539 ASP B CA 1
ATOM 2286 C C . ASP B 1 101 ? -4.480 9.612 -5.005 1.00 9.79 539 ASP B C 1
ATOM 2287 O O . ASP B 1 101 ? -3.990 10.486 -4.249 1.00 11.00 539 ASP B O 1
ATOM 2292 N N . ALA B 1 102 ? -3.962 8.425 -5.128 1.00 9.59 540 ALA B N 1
ATOM 2293 C CA . ALA B 1 102 ? -2.735 7.971 -4.465 1.00 9.99 540 ALA B CA 1
ATOM 2294 C C . ALA B 1 102 ? -1.442 8.289 -5.186 1.00 9.95 540 ALA B C 1
ATOM 2295 O O . ALA B 1 102 ? -0.349 7.941 -4.731 1.00 11.69 540 ALA B O 1
ATOM 2297 N N . GLY B 1 103 ? -1.543 8.870 -6.389 1.00 8.47 541 GLY B N 1
ATOM 2298 C CA . GLY B 1 103 ? -0.347 9.090 -7.115 1.00 9.24 541 GLY B CA 1
ATOM 2299 C C . GLY B 1 103 ? 0.241 7.936 -7.877 1.00 9.38 541 GLY B C 1
ATOM 2300 O O . GLY B 1 103 ? 1.378 7.990 -8.289 1.00 11.89 541 GLY B O 1
ATOM 2301 N N . ILE B 1 104 ? -0.565 6.909 -8.131 1.00 8.67 542 ILE B N 1
ATOM 2302 C CA . ILE B 1 104 ? -0.079 5.620 -8.730 1.00 8.30 542 ILE B CA 1
ATOM 2303 C C . ILE B 1 104 ? -0.577 5.491 -10.165 1.00 7.96 542 ILE B C 1
ATOM 2304 O O . ILE B 1 104 ? -1.768 5.611 -10.428 1.00 7.95 542 ILE B O 1
AT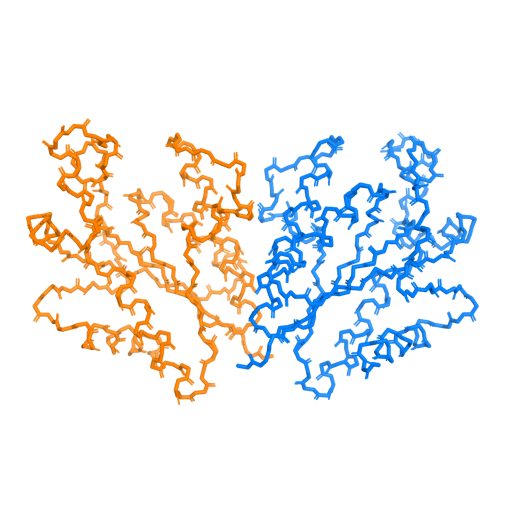OM 2309 N N . ASP B 1 105 ? 0.350 5.236 -11.075 1.00 8.48 543 ASP B N 1
ATOM 2310 C CA . ASP B 1 105 ? 0.019 4.980 -12.465 1.00 9.82 543 ASP B CA 1
ATOM 2311 C C . ASP B 1 105 ? -0.904 3.769 -12.583 1.00 9.00 543 ASP B C 1
ATOM 2312 O O . ASP B 1 105 ? -0.730 2.735 -11.933 1.00 8.92 543 ASP B O 1
ATOM 2317 N N . PHE B 1 106 ? -1.879 3.892 -13.443 1.00 8.67 544 PHE B N 1
ATOM 2318 C CA . PHE B 1 106 ? -2.926 2.901 -13.631 1.00 8.29 544 PHE B CA 1
ATOM 2319 C C . PHE B 1 106 ? -3.142 2.719 -15.120 1.00 8.87 544 PHE B C 1
ATOM 2320 O O . PHE B 1 106 ? -3.274 3.725 -15.837 1.00 9.99 544 PHE B O 1
ATOM 2328 N N . PHE B 1 107 ? -3.231 1.475 -15.582 1.00 8.30 545 PHE B N 1
ATOM 2329 C CA . PHE B 1 107 ? -3.487 1.183 -16.992 1.00 8.68 545 PHE B CA 1
ATOM 2330 C C . PHE B 1 107 ? -4.667 0.229 -17.106 1.00 8.64 545 PHE B C 1
ATOM 2331 O O . PHE B 1 107 ? -4.687 -0.824 -16.471 1.00 9.83 545 PHE B O 1
ATOM 2339 N N . GLU B 1 108 ? -5.666 0.599 -17.895 1.00 8.06 546 GLU B N 1
ATOM 2340 C CA A GLU B 1 108 ? -6.824 -0.245 -18.193 0.50 7.42 546 GLU B CA 1
ATOM 2341 C CA B GLU B 1 108 ? -6.793 -0.257 -18.187 0.50 8.34 546 GLU B CA 1
ATOM 2342 C C . GLU B 1 108 ? -6.508 -1.035 -19.455 1.00 7.82 546 GLU B C 1
ATOM 2343 O O . GLU B 1 108 ? -6.320 -0.450 -20.529 1.00 8.39 546 GLU B O 1
ATOM 2354 N N . VAL B 1 109 ? -6.416 -2.346 -19.325 1.00 6.66 547 VAL B N 1
ATOM 2355 C CA . VAL B 1 109 ? -6.135 -3.247 -20.432 1.00 6.25 547 VAL B CA 1
ATOM 2356 C C . VAL B 1 109 ? -7.355 -4.080 -20.711 1.00 6.40 547 VAL B C 1
ATOM 2357 O O . VAL B 1 109 ? -7.796 -4.888 -19.900 1.00 6.73 547 VAL B O 1
ATOM 2361 N N . PHE B 1 110 ? -7.902 -3.946 -21.932 1.00 7.03 548 PHE B N 1
ATOM 2362 C CA . PHE B 1 110 ? -9.085 -4.653 -22.357 1.00 7.14 548 PHE B CA 1
ATOM 2363 C C . PHE B 1 110 ? -8.712 -5.879 -23.176 1.00 7.46 548 PHE B C 1
ATOM 2364 O O . PHE B 1 110 ? -8.143 -5.786 -24.255 1.00 7.14 548 PHE B O 1
ATOM 2372 N N . CYS B 1 111 ? -8.995 -7.057 -22.632 1.00 7.86 549 CYS B N 1
ATOM 2373 C CA . CYS B 1 111 ? -8.815 -8.323 -23.336 1.00 8.16 549 CYS B CA 1
ATOM 2374 C C . CYS B 1 111 ? -10.073 -8.550 -24.147 1.00 7.91 549 CYS B C 1
ATOM 2375 O O . CYS B 1 111 ? -11.103 -9.060 -23.708 1.00 7.64 549 CYS B O 1
ATOM 2378 N N . ASP B 1 112 ? -10.028 -8.034 -25.389 1.00 8.03 550 ASP B N 1
ATOM 2379 C CA . ASP B 1 112 ? -11.202 -7.996 -26.249 1.00 9.00 550 ASP B CA 1
ATOM 2380 C C . ASP B 1 112 ? -11.286 -9.251 -27.122 1.00 9.08 550 ASP B C 1
ATOM 2381 O O . ASP B 1 112 ? -10.824 -9.252 -28.278 1.00 9.46 550 ASP B O 1
ATOM 2386 N N . THR B 1 113 ? -11.796 -10.316 -26.535 1.00 8.82 551 THR B N 1
ATOM 2387 C CA . THR B 1 113 ? -12.022 -11.571 -27.248 1.00 9.17 551 THR B CA 1
ATOM 2388 C C . THR B 1 113 ? -13.524 -11.761 -27.322 1.00 8.90 551 THR B C 1
ATOM 2389 O O . THR B 1 113 ? -14.211 -11.637 -26.300 1.00 10.03 551 THR B O 1
ATOM 2393 N N . PRO B 1 114 ? -14.037 -12.060 -28.519 1.00 9.81 552 PRO B N 1
ATOM 2394 C CA . PRO B 1 114 ? -15.474 -12.225 -28.650 1.00 10.05 552 PRO B CA 1
ATOM 2395 C C . PRO B 1 114 ? -16.031 -13.352 -27.776 1.00 10.54 552 PRO B C 1
ATOM 2396 O O . PRO B 1 114 ? -15.325 -14.345 -27.525 1.00 9.57 552 PRO B O 1
ATOM 2400 N N . LEU B 1 115 ? -17.256 -13.205 -27.301 1.00 11.34 553 LEU B N 1
ATOM 2401 C CA . LEU B 1 115 ? -17.924 -14.220 -26.498 1.00 13.43 553 LEU B CA 1
ATOM 2402 C C . LEU B 1 115 ? -17.791 -15.620 -27.100 1.00 13.36 553 LEU B C 1
ATOM 2403 O O . LEU B 1 115 ? -17.423 -16.566 -26.402 1.00 11.69 553 LEU B O 1
ATOM 2408 N N . GLN B 1 116 ? -17.989 -15.773 -28.407 1.00 12.87 554 GLN B N 1
ATOM 2409 C CA . GLN B 1 116 ? -17.916 -17.077 -29.027 1.00 14.09 554 GLN B CA 1
ATOM 2410 C C . GLN B 1 116 ? -16.552 -17.703 -28.862 1.00 11.58 554 GLN B C 1
ATOM 2411 O O . GLN B 1 116 ? -16.448 -18.915 -28.679 1.00 11.74 554 GLN B O 1
ATOM 2417 N N . ASP B 1 117 ? -15.492 -16.909 -28.979 1.00 10.16 555 ASP B N 1
ATOM 2418 C CA . ASP B 1 117 ? -14.170 -17.429 -28.820 1.00 10.95 555 ASP B CA 1
ATOM 2419 C C . ASP B 1 117 ? -13.883 -17.746 -27.369 1.00 10.48 555 ASP B C 1
ATOM 2420 O O . ASP B 1 117 ? -13.187 -18.742 -27.065 1.00 9.79 555 ASP B O 1
ATOM 2425 N N . CYS B 1 118 ? -14.366 -16.928 -26.454 1.00 9.39 556 CYS B N 1
ATOM 2426 C CA . CYS B 1 118 ? -14.208 -17.241 -25.018 1.00 8.89 556 CYS B CA 1
ATOM 2427 C C . CYS B 1 118 ? -14.855 -18.570 -24.663 1.00 9.19 556 CYS B C 1
ATOM 2428 O O . CYS B 1 118 ? -14.312 -19.405 -23.909 1.00 8.46 556 CYS B O 1
ATOM 2431 N N . GLU B 1 119 ? -16.033 -18.768 -25.208 1.00 9.31 557 GLU B N 1
ATOM 2432 C CA . GLU B 1 119 ? -16.768 -20.011 -24.984 1.00 9.44 557 GLU B CA 1
ATOM 2433 C C . GLU B 1 119 ? -16.116 -21.221 -25.643 1.00 9.31 557 GLU B C 1
ATOM 2434 O O . GLU B 1 119 ? -16.088 -22.299 -25.024 1.00 9.51 557 GLU B O 1
ATOM 2440 N N . ARG B 1 120 ? -15.502 -21.063 -26.809 1.00 9.09 558 ARG B N 1
ATOM 2441 C CA . ARG B 1 120 ? -14.719 -22.152 -27.373 1.00 10.60 558 ARG B CA 1
ATOM 2442 C C . ARG B 1 120 ? -13.512 -22.502 -26.552 1.00 10.21 558 ARG B C 1
ATOM 2443 O O . ARG B 1 120 ? -13.056 -23.642 -26.566 1.00 10.26 558 ARG B O 1
ATOM 2451 N N . ARG B 1 121 ? -12.905 -21.543 -25.850 1.00 8.34 559 ARG B N 1
ATOM 2452 C CA . ARG B 1 121 ? -11.791 -21.822 -24.954 1.00 8.29 559 ARG B CA 1
ATOM 2453 C C . ARG B 1 121 ? -12.288 -22.569 -23.699 1.00 7.82 559 ARG B C 1
ATOM 2454 O O . ARG B 1 121 ? -11.785 -23.659 -23.369 1.00 7.38 559 ARG B O 1
ATOM 2462 N N . ASP B 1 122 ? -13.261 -21.965 -23.001 1.00 7.73 560 ASP B N 1
ATOM 2463 C CA . ASP B 1 122 ? -13.876 -22.469 -21.789 1.00 7.35 560 ASP B CA 1
ATOM 2464 C C . ASP B 1 122 ? -12.888 -23.270 -20.910 1.00 7.99 560 ASP B C 1
ATOM 2465 O O . ASP B 1 122 ? -13.139 -24.437 -20.607 1.00 7.38 560 ASP B O 1
ATOM 2470 N N . PRO B 1 123 ? -11.820 -22.592 -20.446 1.00 8.65 561 PRO B N 1
ATOM 2471 C CA . PRO B 1 123 ? -10.692 -23.264 -19.819 1.00 10.09 561 PRO B CA 1
ATOM 2472 C C . PRO B 1 123 ? -11.026 -23.985 -18.510 1.00 10.22 561 PRO B C 1
ATOM 2473 O O . PRO B 1 123 ? -10.359 -24.952 -18.183 1.00 10.21 561 PRO B O 1
ATOM 2477 N N . LYS B 1 124 ? -12.068 -23.556 -17.812 1.00 8.99 562 LYS B N 1
ATOM 2478 C CA A LYS B 1 124 ? -12.425 -24.085 -16.516 0.50 9.41 562 LYS B CA 1
ATOM 2479 C CA B LYS B 1 124 ? -12.431 -24.044 -16.506 0.50 9.16 562 LYS B CA 1
ATOM 2480 C C . LYS B 1 124 ? -13.809 -24.692 -16.538 1.00 8.42 562 LYS B C 1
ATOM 2481 O O . LYS B 1 124 ? -14.323 -25.108 -15.502 1.00 9.60 562 LYS B O 1
ATOM 2492 N N . GLY B 1 125 ? -14.394 -24.833 -17.728 1.00 8.27 563 GLY B N 1
ATOM 2493 C CA . GLY B 1 125 ? -15.731 -25.406 -17.795 1.00 8.08 563 GLY B CA 1
ATOM 2494 C C . GLY B 1 125 ? -16.849 -24.539 -17.293 1.00 8.07 563 GLY B C 1
ATOM 2495 O O . GLY B 1 125 ? -17.948 -25.019 -17.147 1.00 8.05 563 GLY B O 1
ATOM 2496 N N . LEU B 1 126 ? -16.601 -23.273 -17.068 1.00 7.80 564 LEU B N 1
ATOM 2497 C CA . LEU B 1 126 ? -17.672 -22.384 -16.602 1.00 8.99 564 LEU B CA 1
ATOM 2498 C C . LEU B 1 126 ? -18.737 -22.128 -17.621 1.00 8.74 564 LEU B C 1
ATOM 2499 O O . LEU B 1 126 ? -19.922 -22.042 -17.266 1.00 9.24 564 LEU B O 1
ATOM 2504 N N . TYR B 1 127 ? -18.392 -22.011 -18.902 1.00 8.12 565 TYR B N 1
ATOM 2505 C CA . TYR B 1 127 ? -19.412 -21.905 -19.952 1.00 8.12 565 TYR B CA 1
ATOM 2506 C C . TYR B 1 127 ? -20.236 -23.142 -20.022 1.00 8.28 565 TYR B C 1
ATOM 2507 O O . TYR B 1 127 ? -21.471 -23.069 -20.119 1.00 8.64 565 TYR B O 1
ATOM 2516 N N . ALA B 1 128 ? -19.626 -24.312 -19.911 1.00 7.83 566 ALA B N 1
ATOM 2517 C CA . ALA B 1 128 ? -20.381 -25.568 -19.995 1.00 7.96 566 ALA B CA 1
ATOM 2518 C C . ALA B 1 128 ? -21.367 -25.622 -18.829 1.00 8.90 566 ALA B C 1
ATOM 2519 O O . ALA B 1 128 ? -22.522 -26.020 -19.014 1.00 9.78 566 ALA B O 1
ATOM 2521 N N . LYS B 1 129 ? -20.975 -25.165 -17.658 1.00 10.24 567 LYS B N 1
ATOM 2522 C CA . LYS B 1 129 ? -21.903 -25.120 -16.532 1.00 11.50 567 LYS B CA 1
ATOM 2523 C C . LYS B 1 129 ? -23.032 -24.106 -16.769 1.00 12.53 567 LYS B C 1
ATOM 2524 O O . LYS B 1 129 ? -24.225 -24.418 -16.494 1.00 13.57 567 LYS B O 1
ATOM 2530 N N . ALA B 1 130 ? -22.712 -22.925 -17.258 1.00 11.65 568 ALA B N 1
ATOM 2531 C CA . ALA B 1 130 ? -23.751 -21.907 -17.532 1.00 13.10 568 ALA B CA 1
ATOM 2532 C C . ALA B 1 130 ? -24.772 -22.434 -18.531 1.00 13.46 568 ALA B C 1
ATOM 2533 O O . ALA B 1 130 ? -25.984 -22.255 -18.339 1.00 14.55 568 ALA B O 1
ATOM 2535 N N . ARG B 1 131 ? -24.339 -23.086 -19.597 1.00 11.70 569 ARG B N 1
ATOM 2536 C CA . ARG B 1 131 ? -25.244 -23.542 -20.624 1.00 12.15 569 ARG B CA 1
ATOM 2537 C C . ARG B 1 131 ? -26.082 -24.723 -20.182 1.00 12.83 569 ARG B C 1
ATOM 2538 O O . ARG B 1 131 ? -27.074 -25.050 -20.852 1.00 13.48 569 ARG B O 1
ATOM 2546 N N . ALA B 1 132 ? -25.644 -25.425 -19.128 1.00 13.64 570 ALA B N 1
ATOM 2547 C CA . ALA B 1 132 ? -26.407 -26.522 -18.526 1.00 16.31 570 ALA B CA 1
ATOM 2548 C C . ALA B 1 132 ? -27.317 -26.006 -17.407 1.00 19.89 570 ALA B C 1
ATOM 2549 O O . ALA B 1 132 ? -28.019 -26.807 -16.797 1.00 23.03 570 ALA B O 1
ATOM 2551 N N . GLY B 1 133 ? -27.242 -24.720 -17.097 1.00 20.94 571 GLY B N 1
ATOM 2552 C CA . GLY B 1 133 ? -28.080 -24.095 -16.049 1.00 24.83 571 GLY B CA 1
ATOM 2553 C C . GLY B 1 133 ? -27.557 -24.248 -14.634 1.00 28.13 571 GLY B C 1
ATOM 2554 O O . GLY B 1 133 ? -28.300 -24.048 -13.668 1.00 28.92 571 GLY B O 1
ATOM 2555 N N . GLU B 1 134 ? -26.278 -24.591 -14.494 1.00 27.91 572 GLU B N 1
ATOM 2556 C CA . GLU B 1 134 ? -25.636 -24.749 -13.194 1.00 28.91 572 GLU B CA 1
ATOM 2557 C C . GLU B 1 134 ? -25.013 -23.450 -12.658 1.00 35.18 572 GLU B C 1
ATOM 2558 O O . GLU B 1 134 ? -24.676 -23.377 -11.468 1.00 37.46 572 GLU B O 1
ATOM 2564 N N . ILE B 1 135 ? -24.830 -22.447 -13.526 1.00 38.35 573 ILE B N 1
ATOM 2565 C CA . ILE B 1 135 ? -24.391 -21.084 -13.118 1.00 41.67 573 ILE B CA 1
ATOM 2566 C C . ILE B 1 135 ? -25.280 -20.007 -13.731 1.00 43.90 573 ILE B C 1
ATOM 2567 O O . ILE B 1 135 ? -25.679 -20.136 -14.902 1.00 41.18 573 ILE B O 1
ATOM 2572 N N . THR B 1 136 ? -25.515 -18.935 -12.954 1.00 44.10 574 THR B N 1
ATOM 2573 C CA . THR B 1 136 ? -26.305 -17.752 -13.370 1.00 46.76 574 THR B CA 1
ATOM 2574 C C . THR B 1 136 ? -25.564 -16.410 -13.121 1.00 41.95 574 THR B C 1
ATOM 2575 O O . THR B 1 136 ? -24.519 -16.358 -12.455 1.00 42.34 574 THR B O 1
ATOM 2579 N N . HIS B 1 137 ? -26.133 -15.318 -13.631 1.00 38.40 575 HIS B N 1
ATOM 2580 C CA . HIS B 1 137 ? -25.525 -13.969 -13.547 1.00 35.42 575 HIS B CA 1
ATOM 2581 C C . HIS B 1 137 ? -24.107 -13.926 -14.073 1.00 34.24 575 HIS B C 1
ATOM 2582 O O . HIS B 1 137 ? -23.198 -13.308 -13.468 1.00 34.41 575 HIS B O 1
ATOM 2589 N N . PHE B 1 138 ? -23.952 -14.582 -15.211 1.00 29.73 576 PHE B N 1
ATOM 2590 C CA . PHE B 1 138 ? -22.658 -14.801 -15.830 1.00 29.02 576 PHE B CA 1
ATOM 2591 C C . PHE B 1 138 ? -22.446 -13.621 -16.788 1.00 27.94 576 PHE B C 1
ATOM 2592 O O . PHE B 1 138 ? -23.222 -13.402 -17.720 1.00 25.71 576 PHE B O 1
ATOM 2600 N N . THR B 1 139 ? -21.388 -12.843 -16.558 1.00 27.07 577 THR B N 1
ATOM 2601 C CA . THR B 1 139 ? -21.123 -11.668 -17.375 1.00 28.22 577 THR B CA 1
ATOM 2602 C C . THR B 1 139 ? -20.973 -12.021 -18.856 1.00 27.75 577 THR B C 1
ATOM 2603 O O . THR B 1 139 ? -20.280 -12.998 -19.215 1.00 27.82 577 THR B O 1
ATOM 2607 N N . GLY B 1 140 ? -21.647 -11.251 -19.708 1.00 24.13 578 GLY B N 1
ATOM 2608 C CA . GLY B 1 140 ? -21.586 -11.428 -21.148 1.00 23.57 578 GLY B CA 1
ATOM 2609 C C . GLY B 1 140 ? -22.701 -12.302 -21.651 1.00 23.50 578 GLY B C 1
ATOM 2610 O O . GLY B 1 140 ? -22.870 -12.449 -22.875 1.00 26.38 578 GLY B O 1
ATOM 2611 N N . ILE B 1 141 ? -23.415 -12.966 -20.724 1.00 25.20 579 ILE B N 1
ATOM 2612 C CA . ILE B 1 141 ? -24.512 -13.853 -21.112 1.00 25.70 579 ILE B CA 1
ATOM 2613 C C . ILE B 1 141 ? -25.766 -13.266 -20.500 1.00 27.85 579 ILE B C 1
ATOM 2614 O O . ILE B 1 141 ? -26.683 -12.876 -21.228 1.00 30.72 579 ILE B O 1
ATOM 2619 N N . ASP B 1 142 ? -25.805 -13.222 -19.173 1.00 27.17 580 ASP B N 1
ATOM 2620 C CA . ASP B 1 142 ? -26.985 -12.729 -18.462 1.00 27.89 580 ASP B CA 1
ATOM 2621 C C . ASP B 1 142 ? -26.790 -11.278 -18.014 1.00 33.55 580 ASP B C 1
ATOM 2622 O O . ASP B 1 142 ? -27.700 -10.443 -18.128 1.00 34.97 580 ASP B O 1
ATOM 2627 N N . SER B 1 143 ? -25.567 -11.003 -17.565 1.00 30.63 581 SER B N 1
ATOM 2628 C CA . SER B 1 143 ? -25.214 -9.869 -16.730 1.00 31.64 581 SER B CA 1
ATOM 2629 C C . SER B 1 143 ? -24.364 -9.017 -17.692 1.00 28.38 581 SER B C 1
ATOM 2630 O O . SER B 1 143 ? -23.625 -9.603 -18.494 1.00 24.37 581 SER B O 1
ATOM 2633 N N . PRO B 1 144 ? -24.512 -7.667 -17.687 1.00 25.17 582 PRO B N 1
ATOM 2634 C CA . PRO B 1 144 ? -23.916 -7.033 -18.860 1.00 22.58 582 PRO B CA 1
ATOM 2635 C C . PRO B 1 144 ? -22.415 -6.900 -18.706 1.00 19.61 582 PRO B C 1
ATOM 2636 O O . PRO B 1 144 ? -21.900 -6.825 -17.592 1.00 22.76 582 PRO B O 1
ATOM 2640 N N . TYR B 1 145 ? -21.736 -6.891 -19.837 1.00 15.23 583 TYR B N 1
ATOM 2641 C CA . TYR B 1 145 ? -20.337 -6.467 -19.898 1.00 12.32 583 TYR B CA 1
ATOM 2642 C C . TYR B 1 145 ? -20.314 -5.118 -20.671 1.00 11.57 583 TYR B C 1
ATOM 2643 O O . TYR B 1 145 ? -20.655 -5.028 -21.856 1.00 13.04 583 TYR B O 1
ATOM 2652 N N . GLN B 1 146 ? -19.817 -4.079 -20.024 1.00 10.23 584 GLN B N 1
ATOM 2653 C CA . GLN B 1 146 ? -19.756 -2.730 -20.645 1.00 10.22 584 GLN B CA 1
ATOM 2654 C C . GLN B 1 146 ? -18.372 -2.538 -21.210 1.00 9.98 584 GLN B C 1
ATOM 2655 O O . GLN B 1 146 ? -17.379 -2.476 -20.498 1.00 9.75 584 GLN B O 1
ATOM 2661 N N . ARG B 1 147 ? -18.273 -2.510 -22.540 1.00 8.79 585 ARG B N 1
ATOM 2662 C CA . ARG B 1 147 ? -16.994 -2.485 -23.189 1.00 8.69 585 ARG B CA 1
ATOM 2663 C C . ARG B 1 147 ? -16.258 -1.202 -22.958 1.00 8.63 585 ARG B C 1
ATOM 2664 O O . ARG B 1 147 ? -16.877 -0.167 -23.118 1.00 10.27 585 ARG B O 1
ATOM 2672 N N . PRO B 1 148 ? -14.960 -1.248 -22.627 1.00 7.95 586 PRO B N 1
ATOM 2673 C CA . PRO B 1 148 ? -14.168 -0.038 -22.436 1.00 8.68 586 PRO B CA 1
ATOM 2674 C C . PRO B 1 148 ? -14.203 0.843 -23.659 1.00 9.22 586 PRO B C 1
ATOM 2675 O O . PRO B 1 148 ? -13.963 0.368 -24.765 1.00 9.88 586 PRO B O 1
ATOM 2679 N N . LYS B 1 149 ? -14.509 2.112 -23.447 1.00 9.85 587 LYS B N 1
ATOM 2680 C CA . LYS B 1 149 ? -14.532 3.075 -24.533 1.00 11.12 587 LYS B CA 1
ATOM 2681 C C . LYS B 1 149 ? -13.156 3.653 -24.810 1.00 10.70 587 LYS B C 1
ATOM 2682 O O . LYS B 1 149 ? -12.864 4.057 -25.957 1.00 12.44 587 LYS B O 1
ATOM 2688 N N . ASN B 1 150 ? -12.268 3.654 -23.814 1.00 10.75 588 ASN B N 1
ATOM 2689 C CA A ASN B 1 150 ? -10.968 4.310 -23.916 0.50 11.98 588 ASN B CA 1
ATOM 2690 C CA B ASN B 1 150 ? -10.925 4.250 -24.020 0.50 11.80 588 ASN B CA 1
ATOM 2691 C C . ASN B 1 150 ? -9.866 3.561 -23.173 1.00 11.26 588 ASN B C 1
ATOM 2692 O O . ASN B 1 150 ? -9.169 4.151 -22.343 1.00 12.18 588 ASN B O 1
ATOM 2701 N N . PRO B 1 151 ? -9.700 2.274 -23.435 1.00 9.82 589 PRO B N 1
ATOM 2702 C CA . PRO B 1 151 ? -8.660 1.566 -22.707 1.00 9.61 589 PRO B CA 1
ATOM 2703 C C . PRO B 1 151 ? -7.280 2.020 -23.046 1.00 9.70 589 PRO B C 1
ATOM 2704 O O . PRO B 1 151 ? -7.051 2.561 -24.158 1.00 9.54 589 PRO B O 1
ATOM 2708 N N . ASP B 1 152 ? -6.312 1.811 -22.180 1.00 8.99 590 ASP B N 1
ATOM 2709 C CA . ASP B 1 152 ? -4.938 2.125 -22.509 1.00 8.74 590 ASP B CA 1
ATOM 2710 C C . ASP B 1 152 ? -4.319 1.184 -23.548 1.00 9.17 590 ASP B C 1
ATOM 2711 O O . ASP B 1 152 ? -3.439 1.568 -24.324 1.00 10.26 590 ASP B O 1
ATOM 2716 N N . LEU B 1 153 ? -4.810 -0.061 -23.556 1.00 8.07 591 LEU B N 1
ATOM 2717 C CA . LEU B 1 153 ? -4.368 -1.094 -24.441 1.00 8.18 591 LEU B CA 1
ATOM 2718 C C . LEU B 1 153 ? -5.489 -2.075 -24.670 1.00 8.28 591 LEU B C 1
ATOM 2719 O O . LEU B 1 153 ? -6.200 -2.457 -23.763 1.00 8.00 591 LEU B O 1
ATOM 2724 N N . ARG B 1 154 ? -5.666 -2.484 -25.887 1.00 8.18 592 ARG B N 1
ATOM 2725 C CA . ARG B 1 154 ? -6.666 -3.436 -26.259 1.00 8.32 592 ARG B CA 1
ATOM 2726 C C . ARG B 1 154 ? -5.943 -4.651 -26.844 1.00 9.05 592 ARG B C 1
ATOM 2727 O O . ARG B 1 154 ? -5.187 -4.544 -27.824 1.00 9.92 592 ARG B O 1
ATOM 2735 N N . LEU B 1 155 ? -6.114 -5.797 -26.202 1.00 8.21 593 LEU B N 1
ATOM 2736 C CA . LEU B 1 155 ? -5.490 -7.072 -26.591 1.00 8.90 593 LEU B CA 1
ATOM 2737 C C . LEU B 1 155 ? -6.475 -7.873 -27.394 1.00 9.12 593 LEU B C 1
ATOM 2738 O O . LEU B 1 155 ? -7.590 -8.016 -26.999 1.00 9.87 593 LEU B O 1
ATOM 2743 N N . THR B 1 156 ? -6.007 -8.382 -28.530 1.00 9.46 594 THR B N 1
ATOM 2744 C CA . THR B 1 156 ? -6.848 -9.087 -29.476 1.00 9.00 594 THR B CA 1
ATOM 2745 C C . THR B 1 156 ? -6.394 -10.550 -29.656 1.00 7.94 594 THR B C 1
ATOM 2746 O O . THR B 1 156 ? -5.234 -10.851 -29.523 1.00 7.63 594 THR B O 1
ATOM 2750 N N . PRO B 1 157 ? -7.346 -11.433 -29.986 1.00 9.31 595 PRO B N 1
ATOM 2751 C CA . PRO B 1 157 ? -7.069 -12.884 -29.958 1.00 10.06 595 PRO B CA 1
ATOM 2752 C C . PRO B 1 157 ? -6.272 -13.392 -31.135 1.00 10.74 595 PRO B C 1
ATOM 2753 O O . PRO B 1 157 ? -5.971 -14.595 -31.149 1.00 12.07 595 PRO B O 1
ATOM 2757 N N . ASP B 1 158 ? -5.930 -12.542 -32.099 1.00 10.95 596 ASP B N 1
ATOM 2758 C CA . ASP B 1 158 ? -5.021 -12.952 -33.154 1.00 12.01 596 ASP B CA 1
ATOM 2759 C C . ASP B 1 158 ? -3.571 -13.036 -32.699 1.00 12.21 596 ASP B C 1
ATOM 2760 O O . ASP B 1 158 ? -2.764 -13.596 -33.414 1.00 14.52 596 ASP B O 1
ATOM 2765 N N . ARG B 1 159 ? -3.225 -12.478 -31.523 1.00 10.39 597 ARG B N 1
ATOM 2766 C CA . ARG B 1 159 ? -1.887 -12.501 -30.995 1.00 10.66 597 ARG B CA 1
ATOM 2767 C C . ARG B 1 159 ? -1.774 -13.671 -29.993 1.00 9.62 597 ARG B C 1
ATOM 2768 O O . ARG B 1 159 ? -2.784 -14.110 -29.405 1.00 11.33 597 ARG B O 1
ATOM 2776 N N . SER B 1 160 ? -0.571 -14.125 -29.792 1.00 7.58 598 SER B N 1
ATOM 2777 C CA . SER B 1 160 ? -0.293 -15.147 -28.800 1.00 7.12 598 SER B CA 1
ATOM 2778 C C . SER B 1 160 ? -0.296 -14.540 -27.414 1.00 6.93 598 SER B C 1
ATOM 2779 O O . SER B 1 160 ? -0.125 -13.324 -27.220 1.00 6.40 598 SER B O 1
ATOM 2782 N N . ILE B 1 161 ? -0.376 -15.381 -26.388 1.00 6.74 599 ILE B N 1
ATOM 2783 C CA . ILE B 1 161 ? -0.263 -14.891 -25.011 1.00 6.93 599 ILE B CA 1
ATOM 2784 C C . ILE B 1 161 ? 1.087 -14.231 -24.785 1.00 6.50 599 ILE B C 1
ATOM 2785 O O . ILE B 1 161 ? 1.166 -13.181 -24.152 1.00 6.19 599 ILE B O 1
ATOM 2790 N N . ASP B 1 162 ? 2.164 -14.808 -25.323 1.00 6.21 600 ASP B N 1
ATOM 2791 C CA . ASP B 1 162 ? 3.474 -14.196 -25.211 1.00 6.89 600 ASP B CA 1
ATOM 2792 C C . ASP B 1 162 ? 3.530 -12.795 -25.819 1.00 6.45 600 ASP B C 1
ATOM 2793 O O . ASP B 1 162 ? 4.070 -11.882 -25.225 1.00 6.92 600 ASP B O 1
ATOM 2798 N N . GLU B 1 163 ? 2.946 -12.663 -26.995 1.00 6.36 601 GLU B N 1
ATOM 2799 C CA . GLU B 1 163 ? 2.917 -11.398 -27.701 1.00 6.69 601 GLU B CA 1
ATOM 2800 C C . GLU B 1 163 ? 2.119 -10.388 -26.925 1.00 6.78 601 GLU B C 1
ATOM 2801 O O . GLU B 1 163 ? 2.540 -9.237 -26.755 1.00 6.77 601 GLU B O 1
ATOM 2807 N N . GLN B 1 164 ? 0.951 -10.797 -26.430 1.00 6.32 602 GLN B N 1
ATOM 2808 C CA . GLN B 1 164 ? 0.099 -9.914 -25.608 1.00 6.57 602 GLN B CA 1
ATOM 2809 C C . GLN B 1 164 ? 0.820 -9.483 -24.334 1.00 6.56 602 GLN B C 1
ATOM 2810 O O . GLN B 1 164 ? 0.769 -8.317 -23.934 1.00 5.87 602 GLN B O 1
ATOM 2816 N N . ALA B 1 165 ? 1.492 -10.406 -23.654 1.00 6.63 603 ALA B N 1
ATOM 2817 C CA . ALA B 1 165 ? 2.250 -10.063 -22.457 1.00 7.08 603 ALA B CA 1
ATOM 2818 C C . ALA B 1 165 ? 3.288 -9.034 -22.748 1.00 7.09 603 ALA B C 1
ATOM 2819 O O . ALA B 1 165 ? 3.489 -8.091 -21.986 1.00 7.42 603 ALA B O 1
ATOM 2821 N N . GLN B 1 166 ? 4.011 -9.214 -23.865 1.00 7.43 604 GLN B N 1
ATOM 2822 C CA . GLN B 1 166 ? 5.035 -8.233 -24.187 1.00 7.63 604 GLN B CA 1
ATOM 2823 C C . GLN B 1 166 ? 4.413 -6.869 -24.558 1.00 7.73 604 GLN B C 1
ATOM 2824 O O . GLN B 1 166 ? 5.013 -5.829 -24.270 1.00 8.84 604 GLN B O 1
ATOM 2830 N N . GLU B 1 167 ? 3.210 -6.857 -25.134 1.00 7.13 605 GLU B N 1
ATOM 2831 C CA . GLU B 1 167 ? 2.518 -5.565 -25.405 1.00 7.95 605 GLU B CA 1
ATOM 2832 C C . GLU B 1 167 ? 2.212 -4.855 -24.105 1.00 7.89 605 GLU B C 1
ATOM 2833 O O . GLU B 1 167 ? 2.347 -3.620 -24.022 1.00 8.92 605 GLU B O 1
ATOM 2839 N N . VAL B 1 168 ? 1.848 -5.585 -23.076 1.00 7.42 606 VAL B N 1
ATOM 2840 C CA . VAL B 1 168 ? 1.604 -5.005 -21.760 1.00 8.53 606 VAL B CA 1
ATOM 2841 C C . VAL B 1 168 ? 2.903 -4.428 -21.220 1.00 9.43 606 VAL B C 1
ATOM 2842 O O . VAL B 1 168 ? 2.917 -3.299 -20.697 1.00 10.47 606 VAL B O 1
ATOM 2846 N N . ILE B 1 169 ? 4.000 -5.160 -21.301 1.00 9.83 607 ILE B N 1
ATOM 2847 C CA . ILE B 1 169 ? 5.277 -4.662 -20.814 1.00 10.10 607 ILE B CA 1
ATOM 2848 C C . ILE B 1 169 ? 5.678 -3.428 -21.616 1.00 10.60 607 ILE B C 1
ATOM 2849 O O . ILE B 1 169 ? 6.174 -2.446 -21.027 1.00 11.16 607 ILE B O 1
ATOM 2854 N N . ASP B 1 170 ? 5.472 -3.430 -22.910 1.00 10.47 608 ASP B N 1
ATOM 2855 C CA . ASP B 1 170 ? 5.846 -2.254 -23.734 1.00 10.86 608 ASP B CA 1
ATOM 2856 C C . ASP B 1 170 ? 5.059 -1.050 -23.231 1.00 12.61 608 ASP B C 1
ATOM 2857 O O . ASP B 1 170 ? 5.605 0.074 -23.092 1.00 13.98 608 ASP B O 1
ATOM 2862 N N . LEU B 1 171 ? 3.806 -1.256 -22.875 1.00 11.65 609 LEU B N 1
ATOM 2863 C CA . LEU B 1 171 ? 2.978 -0.132 -22.346 1.00 13.82 609 LEU B CA 1
ATOM 2864 C C . LEU B 1 171 ? 3.608 0.399 -21.072 1.00 15.52 609 LEU B C 1
ATOM 2865 O O . LEU B 1 171 ? 3.645 1.632 -20.837 1.00 18.87 609 LEU B O 1
ATOM 2870 N N . LEU B 1 172 ? 4.094 -0.497 -20.241 1.00 15.95 610 LEU B N 1
ATOM 2871 C CA . LEU B 1 172 ? 4.659 -0.127 -18.926 1.00 18.69 610 LEU B CA 1
ATOM 2872 C C . LEU B 1 172 ? 5.973 0.598 -19.096 1.00 22.73 610 LEU B C 1
ATOM 2873 O O . LEU B 1 172 ? 6.284 1.529 -18.334 1.00 26.76 610 LEU B O 1
ATOM 2878 N N . GLU B 1 173 ? 6.712 0.212 -20.116 1.00 23.74 611 GLU B N 1
ATOM 2879 C CA . GLU B 1 173 ? 8.039 0.762 -20.342 1.00 27.56 611 GLU B CA 1
ATOM 2880 C C . GLU B 1 173 ? 7.935 2.036 -21.192 1.00 32.69 611 GLU B C 1
ATOM 2881 O O . GLU B 1 173 ? 8.942 2.679 -21.438 1.00 40.74 611 GLU B O 1
ATOM 2887 N N . SER B 1 174 ? 6.712 2.399 -21.597 1.00 39.78 612 SER B N 1
ATOM 2888 C CA . SER B 1 174 ? 6.446 3.595 -22.412 1.00 43.05 612 SER B CA 1
ATOM 2889 C C . SER B 1 174 ? 6.548 4.882 -21.586 1.00 44.57 612 SER B C 1
ATOM 2890 O O . SER B 1 174 ? 6.555 4.901 -20.349 1.00 39.89 612 SER B O 1
#

Radius of gyration: 22.43 Å; Cα contacts (8 Å, |Δi|>4): 630; chains: 2; bounding box: 48×42×67 Å

Secondary structure (DSSP, 8-state):
----EEEEEE--TTSSHHHHHHHHHHHHHHTT--EEE--HHHHTTTTTTT--SSHHHHHHHHHHHHHHHHHHHHTT-EEEE-----SHHHHHHHHHHHHHTT--EEEEEE---HHHHHHH-TTSHHHHHHTTSS-S-BTTTB-----SS-SEEE-TTS-HHHHHHHHHHHHH-/----EEEEEE--TTSSHHHHHHHHHHHHHHTT--EEE--HHHHTTTTTTT--SSHHHHHHHHHHHHHHHHHHHHTT-EEEE-----SHHHHHHHHHHHHHTT-EEEEEEE---HHHHHHH-TTSHHHHHHTTS--S-BTTTB-----SS-SEEE-TTS-HHHHHHHHHHHHH-